Protein AF-A0A226F675-F1 (afdb_monomer)

Foldseek 3Di:
DLVVVLVVLLVLLPDPCSVVVVVVQCVDPVSVVVVVVVVVVVVVVLVVVVVVVLVVVLVLLVVLLVQLVCLQPDPDDLVVSLVSLVVSQVVLVVVLVVVLPVVVVSLVSLVSVLVSLVSSCVVCVVVDDPVSVVVSVVSVVVSLVSVLVSLVSQVSLLVSLVVSLVSSVVVLVVDDDDCSVVSVVSSVPRDRDTRDNPPPPDPDVVVVVVSVVVVVVVVVVVVVVD

Radius of gyration: 24.35 Å; Cα contacts (8 Å, |Δi|>4): 108; chains: 1; bounding box: 48×35×77 Å

Mean predicted aligned error: 11.35 Å

Structure (mmCIF, N/CA/C/O backbone):
data_AF-A0A226F675-F1
#
_entry.id   AF-A0A226F675-F1
#
loop_
_atom_site.group_PDB
_atom_site.id
_atom_site.type_symbol
_atom_site.label_atom_id
_atom_site.label_alt_id
_atom_site.label_comp_id
_atom_site.label_asym_id
_atom_site.label_entity_id
_atom_site.label_seq_id
_atom_site.pdbx_PDB_ins_code
_atom_site.Cartn_x
_atom_site.Cartn_y
_atom_site.Cartn_z
_atom_site.occupancy
_atom_site.B_iso_or_equiv
_atom_site.auth_seq_id
_atom_site.auth_comp_id
_atom_site.auth_asym_id
_atom_site.auth_atom_id
_atom_site.pdbx_PDB_model_num
ATOM 1 N N . MET A 1 1 ? -6.768 7.387 -19.547 1.00 39.41 1 MET A N 1
ATOM 2 C CA . MET A 1 1 ? -5.725 8.209 -20.200 1.00 39.41 1 MET A CA 1
ATOM 3 C C . MET A 1 1 ? -4.309 7.693 -19.965 1.00 39.41 1 MET A C 1
ATOM 5 O O . MET A 1 1 ? -3.701 7.280 -20.938 1.00 39.41 1 MET A O 1
ATOM 9 N N . PHE A 1 2 ? -3.774 7.649 -18.734 1.00 36.84 2 PHE A N 1
ATOM 10 C CA . PHE A 1 2 ? -2.403 7.135 -18.502 1.00 36.84 2 PHE A CA 1
ATOM 11 C C . PHE A 1 2 ? -2.243 5.650 -18.891 1.00 36.84 2 PHE A C 1
ATOM 13 O O . PHE A 1 2 ? -1.280 5.276 -19.557 1.00 36.84 2 PHE A O 1
ATOM 20 N N . PHE A 1 3 ? -3.235 4.820 -18.550 1.00 41.44 3 PHE A N 1
ATOM 21 C CA . PHE A 1 3 ? -3.270 3.400 -18.921 1.00 41.44 3 PHE A CA 1
ATOM 22 C C . PHE A 1 3 ? -3.364 3.168 -20.434 1.00 41.44 3 PHE A C 1
ATOM 24 O O . PHE A 1 3 ? -2.729 2.248 -20.935 1.00 41.44 3 PHE A O 1
ATOM 31 N N . ASP A 1 4 ? -4.096 4.014 -21.163 1.00 43.91 4 ASP A N 1
ATOM 32 C CA . ASP A 1 4 ? -4.275 3.868 -22.615 1.00 43.91 4 ASP A CA 1
ATOM 33 C C . ASP A 1 4 ? -2.966 4.150 -23.358 1.00 43.91 4 ASP A C 1
ATOM 35 O O . ASP A 1 4 ? -2.596 3.421 -24.273 1.00 43.91 4 ASP A O 1
ATOM 39 N N . TRP A 1 5 ? -2.214 5.163 -22.915 1.00 45.38 5 TRP A N 1
ATOM 40 C CA . TRP A 1 5 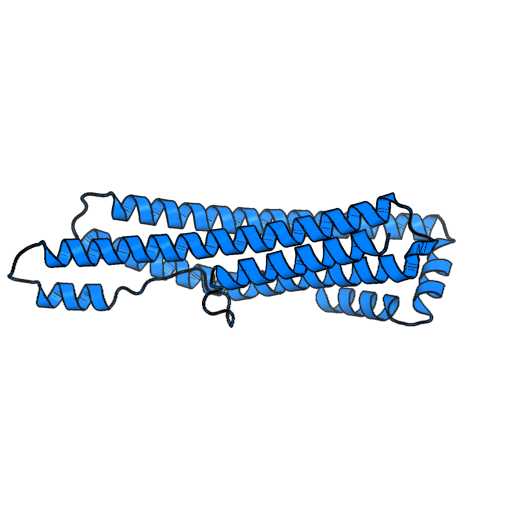? -0.914 5.486 -23.499 1.00 45.38 5 TRP A CA 1
ATOM 41 C C . TRP A 1 5 ? 0.127 4.402 -23.196 1.00 45.38 5 TRP A C 1
ATOM 43 O O . TRP A 1 5 ? 0.825 3.956 -24.100 1.00 45.38 5 TRP A O 1
ATOM 53 N N . MET A 1 6 ? 0.175 3.892 -21.959 1.00 48.59 6 MET A N 1
ATOM 54 C CA . MET A 1 6 ? 1.059 2.773 -21.604 1.00 48.59 6 MET A CA 1
ATOM 55 C C . MET A 1 6 ? 0.699 1.473 -22.330 1.00 48.59 6 MET A C 1
ATOM 57 O O . MET A 1 6 ? 1.599 0.732 -22.714 1.00 48.59 6 MET A O 1
ATOM 61 N N . ALA A 1 7 ? -0.589 1.194 -22.545 1.00 48.44 7 ALA A N 1
ATOM 62 C CA . ALA A 1 7 ? -1.040 0.038 -23.315 1.00 48.44 7 ALA A CA 1
ATOM 63 C C . ALA A 1 7 ? -0.661 0.163 -24.798 1.00 48.44 7 ALA A C 1
ATOM 65 O O . ALA A 1 7 ? -0.196 -0.812 -25.384 1.00 48.44 7 ALA A O 1
ATOM 66 N N . CYS A 1 8 ? -0.777 1.357 -25.385 1.00 51.88 8 CYS A N 1
ATOM 67 C CA . CYS A 1 8 ? -0.309 1.633 -26.743 1.00 51.88 8 CYS A CA 1
ATOM 68 C C . CYS A 1 8 ? 1.216 1.504 -26.866 1.00 51.88 8 CYS A C 1
ATOM 70 O O . CYS A 1 8 ? 1.694 0.883 -27.811 1.00 51.88 8 CYS A O 1
ATOM 72 N N . SER A 1 9 ? 1.982 2.009 -25.896 1.00 56.59 9 SER A N 1
ATOM 73 C CA . SER A 1 9 ? 3.442 1.852 -25.857 1.00 56.59 9 SER A CA 1
ATOM 74 C C . SER A 1 9 ? 3.852 0.389 -25.668 1.00 56.59 9 SER A C 1
ATOM 76 O O . SER A 1 9 ? 4.750 -0.091 -26.355 1.00 56.59 9 SER A O 1
ATOM 78 N N . ALA A 1 10 ? 3.158 -0.361 -24.806 1.00 55.47 10 ALA A N 1
ATOM 79 C CA . ALA A 1 10 ? 3.364 -1.798 -24.643 1.00 55.47 10 ALA A CA 1
ATOM 80 C C . ALA A 1 10 ? 3.047 -2.563 -25.934 1.00 55.47 10 ALA A C 1
ATOM 82 O O . ALA A 1 10 ? 3.845 -3.391 -26.359 1.00 55.47 10 ALA A O 1
ATOM 83 N N . ALA A 1 11 ? 1.924 -2.257 -26.588 1.00 54.06 11 ALA A N 1
ATOM 84 C CA . ALA A 1 11 ? 1.534 -2.869 -27.854 1.00 54.06 11 ALA A CA 1
ATOM 85 C C . ALA A 1 11 ? 2.542 -2.555 -28.970 1.00 54.06 11 ALA A C 1
ATOM 87 O O . ALA A 1 11 ? 2.921 -3.456 -29.716 1.00 54.06 11 ALA A O 1
ATOM 88 N N . ALA A 1 12 ? 3.040 -1.317 -29.037 1.00 57.06 12 ALA A N 1
ATOM 89 C CA . ALA A 1 12 ? 4.083 -0.913 -29.974 1.00 57.06 12 ALA A CA 1
ATOM 90 C C . ALA A 1 12 ? 5.408 -1.649 -29.712 1.00 57.06 12 ALA A C 1
ATOM 92 O O . ALA A 1 12 ? 6.030 -2.129 -30.650 1.00 57.06 12 ALA A O 1
ATOM 93 N N . ILE A 1 13 ? 5.819 -1.820 -28.452 1.00 55.09 13 ILE A N 1
ATOM 94 C CA . ILE A 1 13 ? 7.041 -2.564 -28.089 1.00 55.09 13 ILE A CA 1
ATOM 95 C C . ILE A 1 13 ? 6.880 -4.079 -28.333 1.00 55.09 13 ILE A C 1
ATOM 97 O O . ILE A 1 13 ? 7.834 -4.766 -28.714 1.00 55.0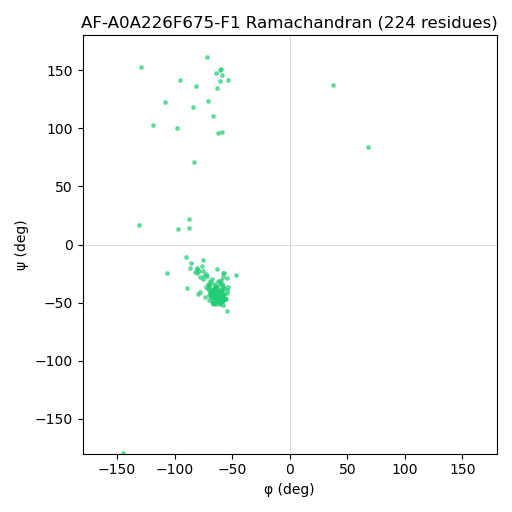9 13 ILE A O 1
ATOM 101 N N . MET A 1 14 ? 5.676 -4.619 -28.128 1.00 52.84 14 MET A N 1
ATOM 102 C CA . MET A 1 14 ? 5.372 -6.042 -28.308 1.00 52.84 14 MET A CA 1
ATOM 103 C C . MET A 1 14 ? 5.193 -6.432 -29.784 1.00 52.84 14 MET A C 1
ATOM 105 O O . MET A 1 14 ? 5.515 -7.571 -30.143 1.00 52.84 14 MET A O 1
ATOM 109 N N . HIS A 1 15 ? 4.769 -5.507 -30.653 1.00 58.44 15 HIS A N 1
ATOM 110 C CA . HIS A 1 15 ? 4.628 -5.753 -32.090 1.00 58.44 15 HIS A CA 1
ATOM 111 C C . HIS A 1 15 ? 5.992 -6.071 -32.739 1.00 58.44 15 HIS A C 1
ATOM 113 O O . HIS A 1 15 ? 6.976 -5.383 -32.457 1.00 58.44 15 HIS A O 1
ATOM 119 N N . PRO A 1 16 ? 6.095 -7.097 -33.606 1.00 57.31 16 PRO A N 1
ATOM 120 C CA . PRO A 1 16 ? 7.365 -7.512 -34.214 1.00 57.31 16 PRO A CA 1
ATOM 121 C C . PRO A 1 16 ? 8.047 -6.405 -35.039 1.00 57.31 16 PRO A C 1
ATOM 123 O O . PRO A 1 16 ? 9.271 -6.331 -35.060 1.00 57.31 16 PRO A O 1
ATOM 126 N N . GLU A 1 17 ? 7.273 -5.504 -35.649 1.00 62.00 17 GLU A N 1
ATOM 127 C CA . GLU A 1 17 ? 7.793 -4.370 -36.437 1.00 62.00 17 GLU A CA 1
ATOM 128 C C . GLU A 1 17 ? 8.028 -3.090 -35.613 1.00 62.00 17 GLU A C 1
ATOM 130 O O . GLU A 1 17 ? 8.656 -2.143 -36.084 1.00 62.00 17 GLU A O 1
ATOM 135 N N . GLY A 1 18 ? 7.559 -3.031 -34.362 1.00 58.88 18 GLY A N 1
ATOM 136 C CA . GLY A 1 18 ? 7.611 -1.797 -33.571 1.00 58.88 18 GLY A CA 1
ATOM 137 C C . GLY A 1 18 ? 9.026 -1.363 -33.187 1.00 58.88 18 GLY A C 1
ATOM 138 O O . GLY A 1 18 ? 9.313 -0.168 -33.121 1.00 58.88 18 GLY A O 1
ATOM 139 N N . ALA A 1 19 ? 9.946 -2.320 -33.034 1.00 56.53 19 ALA A N 1
ATOM 140 C CA . ALA A 1 19 ? 11.364 -2.031 -32.827 1.00 56.53 19 ALA A CA 1
ATOM 141 C C . ALA A 1 19 ? 12.001 -1.338 -34.046 1.00 56.53 19 ALA A C 1
ATOM 143 O O . ALA A 1 19 ? 12.832 -0.451 -33.879 1.00 56.53 19 ALA A O 1
ATOM 144 N N . GLN A 1 20 ? 11.578 -1.692 -35.266 1.00 60.03 20 GLN A N 1
ATOM 145 C CA . GLN A 1 20 ? 12.063 -1.061 -36.497 1.00 60.03 20 GLN A CA 1
ATOM 146 C C . GLN A 1 20 ? 11.504 0.360 -36.650 1.00 60.03 20 GLN A C 1
ATOM 148 O O . GLN A 1 20 ? 12.226 1.261 -37.070 1.00 60.03 20 GLN A O 1
ATOM 153 N N . PHE A 1 21 ? 10.254 0.584 -36.236 1.00 62.09 21 PHE A N 1
ATOM 154 C CA . PHE A 1 21 ? 9.625 1.907 -36.250 1.00 62.09 21 PHE A CA 1
ATOM 155 C C . PHE A 1 21 ? 10.281 2.875 -35.250 1.00 62.09 21 PHE A C 1
ATOM 157 O O . PHE A 1 21 ? 10.578 4.020 -35.586 1.00 62.09 21 PHE A O 1
ATOM 164 N N . LEU A 1 22 ? 10.576 2.396 -34.036 1.00 58.91 22 LEU A N 1
ATOM 165 C CA . LEU A 1 22 ? 11.337 3.144 -33.029 1.00 58.91 22 LEU A CA 1
ATOM 166 C C . LEU A 1 22 ? 12.778 3.413 -33.482 1.00 58.91 22 LEU A C 1
ATOM 168 O O . LEU A 1 22 ? 13.276 4.521 -33.291 1.00 58.91 22 LEU A O 1
ATOM 172 N N . ALA A 1 23 ? 13.431 2.440 -34.124 1.00 58.84 23 ALA A N 1
ATOM 173 C CA . ALA A 1 23 ? 14.775 2.611 -34.669 1.00 58.84 23 ALA A CA 1
ATOM 174 C C . ALA A 1 23 ? 14.821 3.659 -35.797 1.00 58.84 23 ALA A C 1
ATOM 176 O O . ALA A 1 23 ? 15.734 4.481 -35.820 1.00 58.84 23 ALA A O 1
ATOM 177 N N . ALA A 1 24 ? 13.816 3.688 -36.680 1.00 63.62 24 ALA A N 1
ATOM 178 C CA . ALA A 1 24 ? 13.693 4.687 -37.745 1.00 63.62 24 ALA A CA 1
ATOM 179 C C . ALA A 1 24 ? 13.378 6.101 -37.216 1.00 63.62 24 ALA A C 1
ATOM 181 O O . ALA A 1 24 ? 13.820 7.094 -37.787 1.00 63.62 24 ALA A O 1
ATOM 182 N N . TYR A 1 25 ? 12.654 6.221 -36.100 1.00 61.22 25 TYR A N 1
ATOM 183 C CA . TYR A 1 25 ? 12.446 7.511 -35.428 1.00 61.22 25 TYR A CA 1
ATOM 184 C C . TYR A 1 25 ? 13.682 7.984 -34.647 1.00 61.22 25 TYR A C 1
ATOM 186 O O . TYR A 1 25 ? 13.909 9.185 -34.507 1.00 61.22 25 TYR A O 1
ATOM 194 N N . ALA A 1 26 ? 14.498 7.051 -34.149 1.00 58.59 26 ALA A N 1
ATOM 195 C CA . ALA A 1 26 ? 15.712 7.349 -33.393 1.00 58.59 26 ALA A CA 1
ATOM 196 C C . ALA A 1 26 ? 16.884 7.842 -34.265 1.00 58.59 26 ALA A C 1
ATOM 198 O O . ALA A 1 26 ? 17.861 8.360 -33.718 1.00 58.59 26 ALA A O 1
ATOM 199 N N . THR A 1 27 ? 16.812 7.697 -35.594 1.00 69.06 27 THR A N 1
ATOM 200 C CA . THR A 1 27 ? 17.855 8.190 -36.510 1.00 69.06 27 THR A CA 1
ATOM 201 C C . THR A 1 27 ? 17.838 9.706 -36.705 1.00 69.06 27 THR A C 1
ATOM 203 O O . THR A 1 27 ? 18.881 10.268 -37.032 1.00 69.06 27 THR A O 1
ATOM 206 N N . ASP A 1 28 ? 16.707 10.383 -36.471 1.00 76.81 28 ASP A N 1
ATOM 207 C CA . ASP A 1 28 ? 16.654 11.849 -36.492 1.00 76.81 28 ASP A CA 1
ATOM 208 C C . ASP A 1 28 ? 17.095 12.410 -35.121 1.00 76.81 28 ASP A C 1
ATOM 210 O O . ASP A 1 28 ? 16.453 12.123 -34.103 1.00 76.81 28 ASP A O 1
ATOM 214 N N . PRO A 1 29 ? 18.180 13.207 -35.049 1.00 75.56 29 PRO A N 1
ATOM 215 C CA . PRO A 1 29 ? 18.699 13.730 -33.788 1.00 75.56 29 PRO A CA 1
ATOM 216 C C . PRO A 1 29 ? 17.711 14.649 -33.052 1.00 75.56 29 PRO A C 1
ATOM 218 O O . PRO A 1 29 ? 17.712 14.655 -31.818 1.00 75.56 29 PRO A O 1
ATOM 221 N N . LEU A 1 30 ? 16.852 15.392 -33.763 1.00 75.31 30 LEU A N 1
ATOM 222 C CA . LEU A 1 30 ? 15.845 16.260 -33.140 1.00 75.31 30 LEU A CA 1
ATOM 223 C C . LEU A 1 30 ? 14.707 15.434 -32.539 1.00 75.31 30 LEU A C 1
ATOM 225 O O . LEU A 1 30 ? 14.329 15.653 -31.385 1.00 75.31 30 LEU A O 1
ATOM 229 N N . CYS A 1 31 ? 14.201 14.443 -33.280 1.00 67.94 31 CYS A N 1
ATOM 230 C CA . CYS A 1 31 ? 13.174 13.535 -32.770 1.00 67.94 31 CYS A CA 1
ATOM 231 C C . CYS A 1 31 ? 13.694 12.697 -31.601 1.00 67.94 31 CYS A C 1
ATOM 233 O O . CYS A 1 31 ? 13.001 12.554 -30.595 1.00 67.94 31 CYS A O 1
ATOM 235 N N . ARG A 1 32 ? 14.935 12.205 -31.684 1.00 66.12 32 ARG A N 1
ATOM 236 C CA . ARG A 1 32 ? 15.589 11.476 -30.594 1.00 66.12 32 ARG A CA 1
ATOM 237 C C . ARG A 1 32 ? 15.733 12.342 -29.344 1.00 66.12 32 ARG A C 1
ATOM 239 O O . ARG A 1 32 ? 15.401 11.882 -28.255 1.00 66.12 32 ARG A O 1
ATOM 246 N N . GLY A 1 33 ? 16.188 13.588 -29.487 1.00 65.75 33 GLY A N 1
ATOM 247 C CA . GLY A 1 33 ? 16.305 14.526 -28.367 1.00 65.75 33 GLY A CA 1
ATOM 248 C C . GLY A 1 33 ? 14.958 14.811 -27.699 1.00 65.75 33 GLY A C 1
ATOM 249 O O . GLY A 1 33 ? 14.854 14.762 -26.474 1.00 65.75 33 GLY A O 1
ATOM 250 N N . PHE A 1 34 ? 13.912 15.036 -28.497 1.00 69.56 34 PHE A N 1
ATOM 251 C CA . PHE A 1 34 ? 12.555 15.254 -27.994 1.00 69.56 34 PHE A CA 1
ATOM 252 C C . PHE A 1 34 ? 11.992 14.027 -27.262 1.00 69.56 34 PHE A C 1
ATOM 254 O O . PHE A 1 34 ? 11.426 14.169 -26.179 1.00 69.56 34 PHE A O 1
ATOM 261 N N . LEU A 1 35 ? 12.188 12.823 -27.809 1.00 63.94 35 LEU A N 1
ATOM 262 C CA . LEU A 1 35 ? 11.750 11.572 -27.183 1.00 63.94 35 LEU A CA 1
ATOM 263 C C . LEU A 1 35 ? 12.450 11.327 -25.842 1.00 63.94 35 LEU A C 1
ATOM 265 O O . LEU A 1 35 ? 11.777 11.013 -24.866 1.00 63.94 35 LEU A O 1
ATOM 269 N N . ILE A 1 36 ? 13.769 11.537 -25.771 1.00 69.25 36 ILE A N 1
ATOM 270 C CA . ILE A 1 36 ? 14.529 11.414 -24.517 1.00 69.25 36 ILE A CA 1
ATOM 271 C C . ILE A 1 36 ? 14.026 12.428 -23.487 1.00 69.25 36 ILE A C 1
ATOM 273 O O . ILE A 1 36 ? 13.816 12.077 -22.331 1.00 69.25 36 ILE A O 1
ATOM 277 N N . PHE A 1 37 ? 13.802 13.682 -23.888 1.00 70.12 37 PHE A N 1
ATOM 278 C CA . PHE A 1 37 ? 13.290 14.704 -22.976 1.00 70.12 37 PHE A CA 1
ATOM 279 C C . PHE A 1 37 ? 11.904 14.344 -22.421 1.00 70.12 37 PHE A C 1
ATOM 281 O O . PHE A 1 37 ? 11.659 14.495 -21.222 1.00 70.12 37 PHE A O 1
ATOM 288 N N . LEU A 1 38 ? 11.006 13.855 -23.279 1.00 67.69 38 LEU A N 1
ATOM 289 C CA . LEU A 1 38 ? 9.651 13.467 -22.895 1.00 67.69 38 LEU A CA 1
ATOM 290 C C . LEU A 1 38 ? 9.666 12.255 -21.955 1.00 67.69 38 LEU A C 1
ATOM 292 O O . LEU A 1 38 ? 8.967 12.271 -20.943 1.00 67.69 38 LEU A O 1
ATOM 296 N N . ASP A 1 39 ? 10.511 11.262 -22.237 1.00 67.62 39 ASP A N 1
ATOM 297 C CA . ASP A 1 39 ? 10.696 10.081 -21.393 1.00 67.62 39 ASP A CA 1
ATOM 298 C C . ASP A 1 39 ? 11.265 10.456 -20.016 1.00 67.62 39 ASP A C 1
ATOM 300 O O . ASP A 1 39 ? 10.650 10.173 -18.988 1.00 67.62 39 ASP A O 1
ATOM 304 N N . VAL A 1 40 ? 12.362 11.221 -19.974 1.00 71.56 40 VAL A N 1
ATOM 305 C CA . VAL A 1 40 ? 12.975 11.688 -18.717 1.00 71.56 40 VAL A CA 1
ATOM 306 C C . VAL A 1 40 ? 11.992 12.517 -17.892 1.00 71.56 40 VAL A C 1
ATOM 308 O O . VAL A 1 40 ? 11.891 12.324 -16.679 1.00 71.56 40 VAL A O 1
ATOM 311 N N . THR A 1 41 ? 11.239 13.419 -18.525 1.00 70.31 41 THR A N 1
ATOM 312 C CA . THR A 1 41 ? 10.243 14.252 -17.834 1.00 70.31 41 THR A CA 1
ATOM 313 C C . THR A 1 41 ? 9.087 13.404 -17.307 1.00 70.31 41 THR A C 1
ATOM 315 O O . THR A 1 41 ? 8.682 13.568 -16.156 1.00 70.31 41 THR A O 1
ATOM 318 N N . GLY A 1 42 ? 8.581 12.467 -18.113 1.00 70.62 42 GLY A N 1
ATOM 319 C CA . GLY A 1 42 ? 7.502 11.558 -17.732 1.00 70.62 42 GLY A CA 1
ATOM 320 C C . GLY A 1 42 ? 7.889 10.647 -16.568 1.00 70.62 42 GLY A C 1
ATOM 321 O O . GLY A 1 42 ? 7.163 10.575 -15.575 1.00 70.62 42 GLY A O 1
ATOM 322 N N . VAL A 1 43 ? 9.064 10.017 -16.643 1.00 71.62 43 VAL A N 1
ATOM 323 C CA . VAL A 1 43 ? 9.610 9.169 -15.575 1.00 71.62 43 VAL A CA 1
ATOM 324 C C . VAL A 1 43 ? 9.852 9.987 -14.308 1.00 71.62 43 VAL A C 1
ATOM 326 O O . VAL A 1 43 ? 9.468 9.557 -13.222 1.00 71.62 43 VAL A O 1
ATOM 329 N N . SER A 1 44 ? 10.414 11.193 -14.424 1.00 73.69 44 SER A N 1
ATOM 330 C CA . SER A 1 44 ? 10.658 12.064 -13.268 1.00 73.69 44 SER A CA 1
ATOM 331 C C . SER A 1 44 ? 9.358 12.477 -12.576 1.00 73.69 44 SER A C 1
ATOM 333 O O . SER A 1 44 ? 9.259 12.380 -11.354 1.00 73.69 44 SER A O 1
ATOM 335 N N . LEU A 1 45 ? 8.335 12.889 -13.335 1.00 76.31 45 LEU A N 1
ATOM 336 C CA . LEU A 1 45 ? 7.015 13.227 -12.789 1.00 76.31 45 LEU A CA 1
ATOM 337 C C . LEU A 1 45 ? 6.358 12.026 -12.103 1.00 76.31 45 LEU A C 1
ATOM 339 O O . LEU A 1 45 ? 5.786 12.175 -11.024 1.00 76.31 45 LEU A O 1
ATOM 343 N N . LEU A 1 46 ? 6.482 10.836 -12.693 1.00 73.19 46 LEU A N 1
ATOM 344 C CA . LEU A 1 46 ? 5.983 9.596 -12.110 1.00 73.19 46 LEU A CA 1
ATOM 345 C C . LEU A 1 46 ? 6.696 9.278 -10.787 1.00 73.19 46 LEU A C 1
ATOM 347 O O . LEU A 1 46 ? 6.026 9.021 -9.789 1.00 73.19 46 LEU A O 1
ATOM 351 N N . ILE A 1 47 ? 8.028 9.383 -10.733 1.00 74.31 47 ILE A N 1
ATOM 352 C CA . ILE A 1 47 ? 8.819 9.190 -9.505 1.00 74.31 47 ILE A CA 1
ATOM 353 C C . ILE A 1 47 ? 8.426 10.205 -8.423 1.00 74.31 47 ILE A C 1
ATOM 355 O O . ILE A 1 47 ? 8.237 9.825 -7.267 1.00 74.31 47 ILE A O 1
ATOM 359 N N . ILE A 1 48 ? 8.260 11.482 -8.780 1.00 79.44 48 ILE A N 1
ATOM 360 C CA . ILE A 1 48 ? 7.842 12.530 -7.838 1.00 79.44 48 ILE A CA 1
ATOM 361 C C . ILE A 1 48 ? 6.436 12.242 -7.295 1.00 79.44 48 ILE A C 1
ATOM 363 O O . ILE A 1 48 ? 6.222 12.325 -6.085 1.00 79.44 48 ILE A O 1
ATOM 367 N N . SER A 1 49 ? 5.492 11.865 -8.163 1.00 79.00 49 SER A N 1
ATOM 368 C CA . SER A 1 49 ? 4.124 11.514 -7.761 1.00 79.00 49 SER A CA 1
ATOM 369 C C . SER A 1 49 ? 4.115 10.323 -6.802 1.00 79.00 49 SER A C 1
ATOM 371 O O . SER A 1 49 ? 3.488 10.383 -5.746 1.00 79.00 49 SER A O 1
ATOM 373 N N . LEU A 1 50 ? 4.874 9.271 -7.125 1.00 75.31 50 LEU A N 1
ATOM 374 C CA . LEU A 1 50 ? 5.038 8.087 -6.279 1.00 75.31 50 LEU A CA 1
ATOM 375 C C . LEU A 1 50 ? 5.594 8.441 -4.903 1.00 75.31 50 LEU A C 1
ATOM 377 O O . LEU A 1 50 ? 5.084 7.977 -3.883 1.00 75.31 50 LEU A O 1
ATOM 381 N N . PHE A 1 51 ? 6.637 9.270 -4.872 1.00 80.06 51 PHE A N 1
ATOM 382 C CA . PHE A 1 51 ? 7.263 9.697 -3.631 1.00 80.06 51 PHE A CA 1
ATOM 383 C C . PHE A 1 51 ? 6.292 10.496 -2.757 1.00 80.06 51 PHE A C 1
ATOM 385 O O . PHE A 1 51 ? 6.206 10.254 -1.553 1.00 80.06 51 PHE A O 1
ATOM 392 N N . LEU A 1 52 ? 5.532 11.417 -3.353 1.00 82.69 52 LEU A N 1
ATOM 393 C CA . LEU A 1 52 ? 4.581 12.253 -2.626 1.00 82.69 52 LEU A CA 1
ATOM 394 C C . LEU A 1 52 ? 3.412 11.433 -2.065 1.00 82.69 52 LEU A C 1
ATOM 396 O O . LEU A 1 52 ? 3.072 11.579 -0.890 1.00 82.69 52 LEU A O 1
ATOM 400 N N . GLU A 1 53 ? 2.842 10.520 -2.854 1.00 80.88 53 GLU A N 1
ATOM 401 C CA . GLU A 1 53 ? 1.798 9.605 -2.377 1.00 80.88 53 GLU A CA 1
ATOM 402 C C . GLU A 1 53 ? 2.301 8.706 -1.244 1.00 80.88 53 GLU A C 1
ATOM 404 O O . GLU A 1 53 ? 1.637 8.545 -0.217 1.00 80.88 53 GLU A O 1
ATOM 409 N N . PHE A 1 54 ? 3.511 8.166 -1.383 1.00 78.69 54 PHE A N 1
ATOM 410 C CA . PHE A 1 54 ? 4.127 7.356 -0.341 1.00 78.69 54 PHE A CA 1
ATOM 411 C C . PHE A 1 54 ? 4.398 8.131 0.939 1.00 78.69 54 PHE A C 1
ATOM 413 O O . PHE A 1 54 ? 4.161 7.611 2.031 1.00 78.69 54 PHE A O 1
ATOM 420 N N . ALA A 1 55 ? 4.884 9.367 0.824 1.00 82.94 55 ALA A N 1
ATOM 421 C CA . ALA A 1 55 ? 5.124 10.234 1.964 1.00 82.94 55 ALA A CA 1
ATOM 422 C C . ALA A 1 55 ? 3.815 10.517 2.716 1.00 82.94 55 ALA A C 1
ATOM 424 O O . ALA A 1 55 ? 3.783 10.410 3.943 1.00 82.94 55 ALA A O 1
ATOM 425 N N . LEU A 1 56 ? 2.721 10.790 1.996 1.00 85.62 56 LEU A N 1
ATOM 426 C CA . LEU A 1 56 ? 1.396 11.010 2.584 1.00 85.62 56 LEU A CA 1
ATOM 427 C C . LEU A 1 56 ? 0.871 9.768 3.317 1.00 85.62 56 LEU A C 1
ATOM 429 O O . LEU A 1 56 ? 0.382 9.873 4.446 1.00 85.62 56 LEU A O 1
ATOM 433 N N . ILE A 1 57 ? 1.014 8.587 2.716 1.00 82.25 57 ILE A N 1
ATOM 434 C CA . ILE A 1 57 ? 0.591 7.317 3.324 1.00 82.25 57 ILE A CA 1
ATOM 435 C C . ILE A 1 57 ? 1.443 6.986 4.542 1.00 82.25 57 ILE A C 1
ATOM 437 O O . ILE A 1 57 ? 0.915 6.637 5.597 1.00 82.25 57 ILE A O 1
ATOM 441 N N . SER A 1 58 ? 2.759 7.140 4.428 1.00 81.19 58 SER A N 1
ATOM 442 C CA . SER A 1 58 ? 3.692 6.903 5.528 1.00 81.19 58 SER A CA 1
ATOM 443 C C . SER A 1 58 ? 3.396 7.832 6.700 1.00 81.19 58 SER A C 1
ATOM 445 O O . SER A 1 58 ? 3.298 7.372 7.838 1.00 81.19 58 SER A O 1
ATOM 447 N N . PHE A 1 59 ? 3.170 9.120 6.430 1.00 87.94 59 PHE A N 1
ATOM 448 C CA . PHE A 1 59 ? 2.784 10.098 7.442 1.00 87.94 59 PHE A CA 1
ATOM 449 C C . PHE A 1 59 ? 1.479 9.702 8.142 1.00 87.94 59 PHE A C 1
ATOM 451 O O . PHE A 1 59 ? 1.419 9.679 9.373 1.00 87.94 59 PHE A O 1
ATOM 458 N N . TYR A 1 60 ? 0.457 9.316 7.374 1.00 88.75 60 TYR A N 1
ATOM 459 C CA . TYR A 1 60 ? -0.814 8.848 7.920 1.00 88.75 60 TYR A CA 1
ATOM 460 C C . TYR A 1 60 ? -0.648 7.615 8.821 1.00 88.75 60 TYR A C 1
ATOM 462 O O . TYR A 1 60 ? -1.168 7.575 9.938 1.00 88.75 60 TYR A O 1
ATOM 470 N N . ILE A 1 61 ? 0.110 6.617 8.367 1.00 84.12 61 ILE A N 1
ATOM 471 C CA . ILE A 1 61 ? 0.352 5.385 9.122 1.00 84.12 61 ILE A CA 1
ATOM 472 C C . ILE A 1 61 ? 1.098 5.679 10.421 1.00 84.12 61 ILE A C 1
ATOM 474 O O . ILE A 1 61 ? 0.704 5.181 11.479 1.00 84.12 61 ILE A O 1
ATOM 478 N N . ILE A 1 62 ? 2.146 6.504 10.366 1.00 86.50 62 ILE A N 1
ATOM 479 C CA . ILE A 1 62 ? 2.904 6.917 11.550 1.00 86.50 62 ILE A CA 1
ATOM 480 C C . ILE A 1 62 ? 1.973 7.621 12.540 1.00 86.50 62 ILE A C 1
ATOM 482 O O . ILE A 1 62 ? 1.974 7.275 13.723 1.00 86.50 62 ILE A O 1
ATOM 486 N N . PHE A 1 63 ? 1.128 8.537 12.064 1.00 91.00 63 PHE A N 1
ATOM 487 C CA . PHE A 1 63 ? 0.139 9.228 12.887 1.00 91.00 63 PHE A CA 1
ATOM 488 C C . PHE A 1 63 ? -0.838 8.256 13.570 1.00 91.00 63 PHE A C 1
ATOM 490 O O . PHE A 1 63 ? -1.069 8.349 14.781 1.00 91.00 63 PHE A O 1
ATOM 497 N N . VAL A 1 64 ? -1.382 7.284 12.831 1.00 88.81 64 VAL A N 1
ATOM 498 C CA . VAL A 1 64 ? -2.289 6.254 13.366 1.00 88.81 64 VAL A CA 1
ATOM 499 C C . VAL A 1 64 ? -1.590 5.392 14.418 1.00 88.81 64 VAL A C 1
ATOM 501 O O . VAL A 1 64 ? -2.140 5.174 15.499 1.00 88.81 64 VAL A O 1
ATOM 504 N N . ILE A 1 65 ? -0.365 4.937 14.142 1.00 84.25 65 ILE A N 1
ATOM 505 C CA . ILE A 1 65 ? 0.433 4.130 15.074 1.00 84.25 65 ILE A CA 1
ATOM 506 C C . ILE A 1 65 ? 0.716 4.915 16.356 1.00 84.25 65 ILE A C 1
ATOM 508 O O . ILE A 1 65 ? 0.488 4.395 17.450 1.00 84.25 65 ILE A O 1
ATOM 512 N N . GLN A 1 66 ? 1.183 6.159 16.244 1.00 89.81 66 GLN A N 1
ATOM 513 C CA . GLN A 1 66 ? 1.474 7.003 17.402 1.00 89.81 66 GLN A CA 1
ATOM 514 C C . GLN A 1 66 ? 0.214 7.259 18.232 1.00 89.81 66 GLN A C 1
ATOM 516 O O . GLN A 1 66 ? 0.248 7.113 19.454 1.00 89.81 66 GLN A O 1
ATOM 521 N N . SER A 1 67 ? -0.916 7.538 17.580 1.00 89.50 67 SER A N 1
ATOM 522 C CA . SER A 1 67 ? -2.201 7.742 18.253 1.00 89.50 67 SER A CA 1
ATOM 523 C C . SER A 1 67 ? -2.657 6.489 19.007 1.00 89.50 67 SER A C 1
ATOM 525 O O . SER A 1 67 ? -3.027 6.566 20.178 1.00 89.50 67 SER A O 1
ATOM 527 N N . LEU A 1 68 ? -2.567 5.305 18.387 1.00 87.69 68 LEU A N 1
ATOM 528 C CA . LEU A 1 68 ? -2.874 4.027 19.043 1.00 87.69 68 LEU A CA 1
ATOM 529 C C . LEU A 1 68 ? -1.956 3.764 20.241 1.00 87.69 68 LEU A C 1
ATOM 531 O O . LEU A 1 68 ? -2.419 3.330 21.300 1.00 87.69 68 LEU A O 1
ATOM 535 N N . GLN A 1 69 ? -0.660 4.050 20.105 1.00 87.44 69 GLN A N 1
ATOM 536 C CA . GLN A 1 69 ? 0.302 3.907 21.195 1.00 87.44 69 GLN A CA 1
ATOM 537 C C . GLN A 1 69 ? 0.009 4.867 22.353 1.00 87.44 69 GLN A C 1
ATOM 539 O O . GLN A 1 69 ? 0.103 4.449 23.511 1.00 87.44 69 GLN A O 1
ATOM 544 N N . GLN A 1 70 ? -0.373 6.113 22.060 1.00 90.38 70 GLN A N 1
ATOM 545 C CA . GLN A 1 70 ? -0.774 7.100 23.062 1.00 90.38 70 GLN A CA 1
ATOM 546 C C . GLN A 1 70 ? -2.055 6.674 23.784 1.00 90.38 70 GLN A C 1
ATOM 548 O O . GLN A 1 70 ? -2.050 6.613 25.012 1.00 90.38 70 GLN A O 1
ATOM 553 N N . ILE A 1 71 ? -3.108 6.273 23.058 1.00 88.81 71 ILE A N 1
ATOM 554 C CA . ILE A 1 71 ? -4.355 5.757 23.655 1.00 88.81 71 ILE A CA 1
ATOM 555 C C . ILE A 1 71 ? -4.041 4.581 24.581 1.00 88.81 71 ILE A C 1
ATOM 557 O O . ILE A 1 71 ? -4.484 4.555 25.732 1.00 88.81 71 ILE A O 1
ATOM 561 N N . ARG A 1 72 ? -3.210 3.643 24.109 1.00 86.75 72 ARG A N 1
ATOM 562 C CA . ARG A 1 72 ? -2.794 2.466 24.874 1.00 86.75 72 ARG A CA 1
ATOM 563 C C . ARG A 1 72 ? -2.053 2.842 26.159 1.00 86.75 72 ARG A C 1
ATOM 565 O O . ARG A 1 72 ? -2.315 2.231 27.187 1.00 86.75 72 ARG A O 1
ATOM 572 N N . ARG A 1 73 ? -1.104 3.784 26.111 1.00 88.31 73 ARG A N 1
ATOM 573 C CA . ARG A 1 73 ? -0.283 4.180 27.274 1.00 88.31 73 ARG A CA 1
ATOM 574 C C . ARG A 1 73 ? -1.003 5.124 28.235 1.00 88.31 73 ARG A C 1
ATOM 576 O O . ARG A 1 73 ? -0.622 5.188 29.397 1.00 88.31 73 ARG A O 1
ATOM 583 N N . SER A 1 74 ? -2.016 5.842 27.764 1.00 88.19 74 SER A N 1
ATOM 584 C CA . SER A 1 74 ? -2.736 6.823 28.567 1.00 88.19 74 SER A CA 1
ATOM 585 C C . SER A 1 74 ? -3.481 6.190 29.752 1.00 88.19 74 SER A C 1
ATOM 587 O O . SER A 1 74 ? -4.011 5.080 29.658 1.00 88.19 74 SER A O 1
ATOM 589 N N . GLN A 1 75 ? -3.579 6.930 30.857 1.00 87.62 75 GLN A N 1
ATOM 590 C CA . GLN A 1 75 ? -4.439 6.599 32.003 1.00 87.62 75 GLN A CA 1
ATOM 591 C C . GLN A 1 75 ? -5.867 7.157 31.840 1.00 87.62 75 GLN A C 1
ATOM 593 O O . GLN A 1 75 ? -6.583 7.356 32.815 1.00 87.62 75 GLN A O 1
ATOM 598 N N . LEU A 1 76 ? -6.288 7.444 30.602 1.00 84.38 76 LEU A N 1
ATOM 599 C CA . LEU A 1 76 ? -7.621 7.977 30.328 1.00 84.38 76 LEU A CA 1
ATOM 600 C C . LEU A 1 76 ? -8.716 7.004 30.780 1.00 84.38 76 LEU A C 1
ATOM 602 O O . LEU A 1 76 ? -8.554 5.784 30.711 1.00 84.38 76 LEU A O 1
ATOM 606 N N . LEU A 1 77 ? -9.869 7.560 31.159 1.00 85.00 77 LEU A N 1
ATOM 607 C CA . LEU A 1 77 ? -11.074 6.786 31.448 1.00 85.00 77 LEU A CA 1
ATOM 608 C C . LEU A 1 77 ? -11.427 5.870 30.266 1.00 85.00 77 LEU A C 1
ATOM 610 O O . LEU A 1 77 ? -11.353 6.278 29.103 1.00 85.00 77 LEU A O 1
ATOM 614 N N . LEU A 1 78 ? -11.888 4.652 30.570 1.00 82.31 78 LEU A N 1
ATOM 615 C CA . LEU A 1 78 ? -12.209 3.619 29.577 1.00 82.31 78 LEU A CA 1
ATOM 616 C C . LEU A 1 78 ? -13.182 4.121 28.488 1.00 82.31 78 LEU A C 1
ATOM 618 O O . LEU A 1 78 ? -13.028 3.797 27.309 1.00 82.31 78 LEU A O 1
ATOM 622 N N . ASN A 1 79 ? -14.142 4.978 28.860 1.00 80.94 79 ASN A N 1
ATOM 623 C CA . ASN A 1 79 ? -15.089 5.594 27.924 1.00 80.94 79 ASN A CA 1
ATOM 624 C C . ASN A 1 79 ? -14.391 6.484 26.884 1.00 80.94 79 ASN A C 1
ATOM 626 O O . ASN A 1 79 ? -14.673 6.378 25.692 1.00 80.94 79 ASN A O 1
ATOM 630 N N . LEU A 1 80 ? -13.443 7.317 27.325 1.00 84.88 80 LEU A N 1
ATOM 631 C CA . LEU A 1 80 ? -12.679 8.198 26.444 1.00 84.88 80 LEU A CA 1
ATOM 632 C C . LEU A 1 80 ? -11.765 7.383 25.527 1.00 84.88 80 LEU A C 1
ATOM 634 O O . LEU A 1 80 ? -11.744 7.635 24.325 1.00 84.88 80 LEU A O 1
ATOM 638 N N . LYS A 1 81 ? -11.089 6.351 26.054 1.00 86.19 81 LYS A N 1
ATOM 639 C CA . LYS A 1 81 ? -10.278 5.432 25.235 1.00 86.19 81 LYS A CA 1
ATOM 640 C C . LYS A 1 81 ? -11.105 4.789 24.121 1.00 86.19 81 LYS A C 1
ATOM 642 O O . LYS A 1 81 ? -10.687 4.808 22.966 1.00 86.19 81 LYS A O 1
ATOM 647 N N . CYS A 1 82 ? -12.297 4.284 24.449 1.00 82.69 82 CYS A N 1
ATOM 648 C CA . CYS A 1 82 ? -13.209 3.715 23.456 1.00 82.69 82 CYS A CA 1
ATOM 649 C C . CYS A 1 82 ? -13.644 4.759 22.417 1.00 82.69 82 CYS A C 1
ATOM 651 O O . CYS A 1 82 ? -13.644 4.460 21.229 1.00 82.69 82 CYS A O 1
ATOM 653 N N . GLN A 1 83 ? -13.987 5.984 22.830 1.00 86.44 83 GLN A N 1
ATOM 654 C CA . GLN A 1 83 ? -14.379 7.046 21.896 1.00 86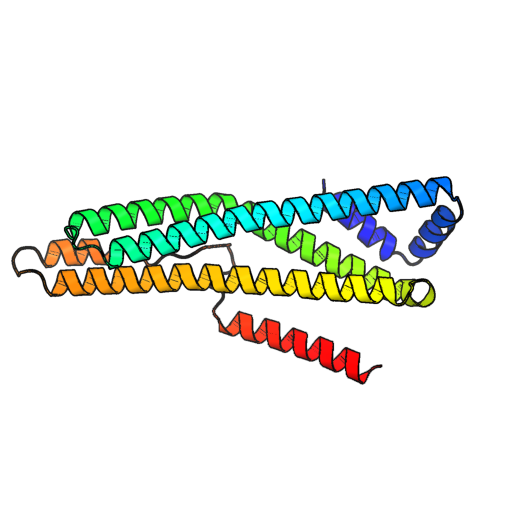.44 83 GLN A CA 1
ATOM 655 C C . GLN A 1 83 ? -13.246 7.433 20.938 1.00 86.44 83 GLN A C 1
ATOM 657 O O . GLN A 1 83 ? -13.482 7.536 19.734 1.00 86.44 83 GLN A O 1
ATOM 662 N N . PHE A 1 84 ? -12.022 7.617 21.444 1.00 88.69 84 PHE A N 1
ATOM 663 C CA . PHE A 1 84 ? -10.861 7.917 20.606 1.00 88.69 84 PHE A CA 1
ATOM 664 C C . PHE A 1 84 ? -10.555 6.777 19.639 1.00 88.69 84 PHE A C 1
ATOM 666 O O . PHE A 1 84 ? -10.335 7.035 18.458 1.00 88.69 84 PHE A O 1
ATOM 673 N N . PHE A 1 85 ? -10.617 5.527 20.104 1.00 87.94 85 PHE A N 1
ATOM 674 C CA . PHE A 1 85 ? -10.431 4.363 19.243 1.00 87.94 85 PHE A CA 1
ATOM 675 C C . PHE A 1 85 ? -11.474 4.316 18.118 1.00 87.94 85 PHE A C 1
ATOM 677 O O . PHE A 1 85 ? -11.108 4.150 16.957 1.00 87.94 85 PHE A O 1
ATOM 684 N N . THR A 1 86 ? -12.756 4.535 18.426 1.00 84.38 86 THR A N 1
ATOM 685 C CA . THR A 1 86 ? -13.825 4.569 17.414 1.00 84.38 86 THR A CA 1
ATOM 686 C C . THR A 1 86 ? -13.617 5.695 16.402 1.00 84.38 86 THR A C 1
ATOM 688 O O . THR A 1 86 ? -13.791 5.481 15.205 1.00 84.38 86 THR A O 1
ATOM 691 N N . ARG A 1 87 ? -13.203 6.890 16.846 1.00 88.38 87 ARG A N 1
ATOM 692 C CA . ARG A 1 87 ? -12.866 7.997 15.932 1.00 88.38 87 ARG A CA 1
ATOM 693 C C . ARG A 1 87 ? -11.711 7.624 15.006 1.00 88.38 87 ARG A C 1
ATOM 695 O O . ARG A 1 87 ? -11.781 7.896 13.811 1.00 88.38 87 ARG A O 1
ATOM 702 N N . LEU A 1 88 ? -10.688 6.956 15.538 1.00 89.31 88 LEU A N 1
ATOM 703 C CA . LEU A 1 88 ? -9.556 6.478 14.748 1.00 89.31 88 LEU A CA 1
ATOM 704 C C . LEU A 1 88 ? -9.980 5.412 13.728 1.00 89.31 88 LEU A C 1
ATOM 706 O O . LEU A 1 88 ? -9.528 5.433 12.588 1.00 89.31 88 LEU A O 1
ATOM 710 N N . GLN A 1 89 ? -10.889 4.517 14.117 1.00 85.81 89 GLN A N 1
ATOM 711 C CA . GLN A 1 89 ? -11.456 3.502 13.233 1.00 85.81 89 GLN A CA 1
ATOM 712 C C . GLN A 1 89 ? -12.249 4.134 12.077 1.00 85.81 89 GLN A C 1
ATOM 714 O O . GLN A 1 89 ? -12.116 3.698 10.932 1.00 85.81 89 GLN A O 1
ATOM 719 N N . ILE A 1 90 ? -13.045 5.173 12.350 1.00 86.69 90 ILE A N 1
ATOM 720 C CA . ILE A 1 90 ? -13.770 5.926 11.314 1.00 86.69 90 ILE A CA 1
ATOM 721 C C . ILE A 1 90 ? -12.776 6.602 10.366 1.00 86.69 90 ILE A C 1
ATOM 723 O O . ILE A 1 90 ? -12.896 6.450 9.153 1.00 86.69 90 ILE A O 1
ATOM 727 N N . LEU A 1 91 ? -11.754 7.274 10.906 1.00 88.50 91 LEU A N 1
ATOM 728 C CA . LEU A 1 91 ? -10.710 7.915 10.104 1.00 88.50 91 LEU A CA 1
ATOM 729 C C . LEU A 1 91 ? -9.984 6.905 9.201 1.00 88.50 91 LEU A C 1
ATOM 731 O O . LEU A 1 91 ? -9.761 7.184 8.028 1.00 88.50 91 LEU A O 1
ATOM 735 N N . ASN A 1 92 ? -9.663 5.719 9.723 1.00 85.88 92 ASN A N 1
ATOM 736 C CA . ASN A 1 92 ? -9.065 4.625 8.954 1.00 85.88 92 ASN A CA 1
ATOM 737 C C . ASN A 1 92 ? -9.996 4.075 7.876 1.00 85.88 92 ASN A C 1
ATOM 739 O O . ASN A 1 92 ? -9.541 3.714 6.799 1.00 85.88 92 ASN A O 1
ATOM 743 N N . THR A 1 93 ? -11.303 4.062 8.124 1.00 84.81 93 THR A N 1
ATOM 744 C CA . THR A 1 93 ? -12.287 3.649 7.116 1.00 84.81 93 THR A CA 1
ATOM 745 C C . THR A 1 93 ? -12.357 4.658 5.968 1.00 84.81 93 THR A C 1
ATOM 747 O O . THR A 1 93 ? -12.330 4.258 4.809 1.00 84.81 93 THR A O 1
ATOM 750 N N . ILE A 1 94 ? -12.381 5.959 6.278 1.00 85.75 94 ILE A N 1
ATOM 751 C CA . ILE A 1 94 ? -12.372 7.031 5.270 1.00 85.75 94 ILE A CA 1
ATOM 752 C C . ILE A 1 94 ? -11.073 6.990 4.463 1.00 85.75 94 ILE A C 1
ATOM 754 O O . ILE A 1 94 ? -11.107 7.042 3.237 1.00 85.75 94 ILE A O 1
ATOM 758 N N . HIS A 1 95 ? -9.934 6.846 5.144 1.00 84.75 95 HIS A N 1
ATOM 759 C CA . HIS A 1 95 ? -8.639 6.730 4.486 1.00 84.75 95 HIS A CA 1
ATOM 760 C C . HIS A 1 95 ? -8.599 5.512 3.555 1.00 84.75 95 HIS A C 1
ATOM 762 O O . HIS A 1 95 ? -8.279 5.657 2.383 1.00 84.75 95 HIS A O 1
ATOM 768 N N . ASN A 1 96 ? -9.016 4.334 4.023 1.00 80.62 96 ASN A N 1
ATOM 769 C CA . ASN A 1 96 ? -9.085 3.142 3.178 1.00 80.62 96 ASN A CA 1
ATOM 770 C C . ASN A 1 96 ? -9.969 3.348 1.946 1.00 80.62 96 ASN A C 1
ATOM 772 O O . ASN A 1 96 ? -9.618 2.863 0.883 1.00 80.62 96 ASN A O 1
ATOM 776 N N . LEU A 1 97 ? -11.080 4.080 2.054 1.00 81.88 97 LEU A N 1
ATOM 777 C CA . LEU A 1 97 ? -11.969 4.335 0.917 1.00 81.88 97 LEU A CA 1
ATOM 778 C C . LEU A 1 97 ? -11.297 5.218 -0.145 1.00 81.88 97 LEU A C 1
ATOM 780 O O . LEU A 1 97 ? -11.386 4.927 -1.334 1.00 81.88 97 LEU A O 1
ATOM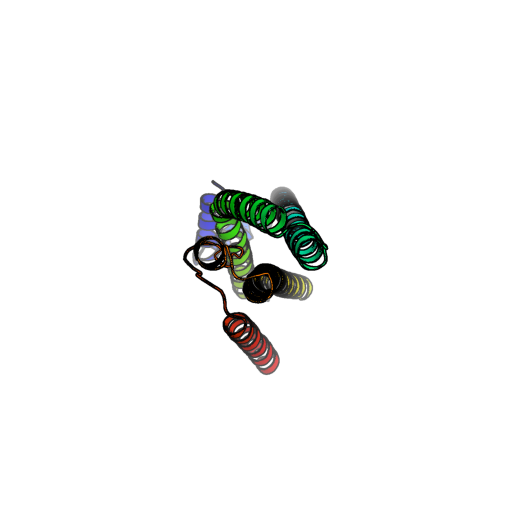 784 N N . ILE A 1 98 ? -10.569 6.251 0.285 1.00 79.69 98 ILE A N 1
ATOM 785 C CA . ILE A 1 98 ? -9.805 7.129 -0.613 1.00 79.69 98 ILE A CA 1
ATOM 786 C C . ILE A 1 98 ? -8.657 6.349 -1.271 1.00 79.69 98 ILE A C 1
ATOM 788 O O . ILE A 1 98 ? -8.498 6.365 -2.490 1.00 79.69 98 ILE A O 1
ATOM 792 N N . TYR A 1 99 ? -7.875 5.621 -0.475 1.00 74.12 99 TYR A N 1
ATOM 793 C CA . TYR A 1 99 ? -6.667 4.950 -0.955 1.00 74.12 99 TYR A CA 1
ATOM 794 C C . TYR A 1 99 ? -6.934 3.623 -1.666 1.00 74.12 99 TYR A C 1
ATOM 796 O O . TYR A 1 99 ? -6.126 3.221 -2.498 1.00 74.12 99 TYR A O 1
ATOM 804 N N . SER A 1 100 ? -8.085 2.989 -1.429 1.00 68.50 100 SER A N 1
ATOM 805 C CA . SER A 1 100 ? -8.558 1.822 -2.183 1.00 68.50 100 SER A CA 1
ATOM 806 C C . SER A 1 100 ? -8.602 2.089 -3.686 1.00 68.50 100 SER A C 1
ATOM 808 O O . SER A 1 100 ? -8.456 1.150 -4.462 1.00 68.50 100 SER A O 1
ATOM 810 N N . HIS A 1 101 ? -8.815 3.336 -4.110 1.00 68.69 101 HIS A N 1
ATOM 811 C CA . HIS A 1 101 ? -8.810 3.690 -5.526 1.00 68.69 101 HIS A CA 1
ATOM 812 C C . HIS A 1 101 ? -7.422 4.078 -6.044 1.00 68.69 101 HIS A C 1
ATOM 814 O O . HIS A 1 101 ? -7.078 3.711 -7.166 1.00 68.69 101 HIS A O 1
ATOM 820 N N . SER A 1 102 ? -6.610 4.781 -5.253 1.00 68.38 102 SER A N 1
ATOM 821 C CA . SER A 1 102 ? -5.308 5.280 -5.719 1.00 68.38 102 SER A CA 1
ATOM 822 C C . SER A 1 102 ? -4.209 4.214 -5.703 1.00 68.38 102 SER A C 1
ATOM 824 O O . SER A 1 102 ? -3.466 4.083 -6.672 1.00 68.38 102 SER A O 1
ATOM 826 N N . MET A 1 103 ? -4.126 3.400 -4.645 1.00 68.81 103 MET A N 1
ATOM 827 C CA . MET A 1 103 ? -3.016 2.456 -4.456 1.00 68.81 103 MET A CA 1
ATOM 828 C C . MET A 1 103 ? -2.932 1.346 -5.517 1.00 68.81 103 MET A C 1
ATOM 830 O O . MET A 1 103 ? -1.838 1.113 -6.032 1.00 68.81 103 MET A O 1
ATOM 834 N N . PRO A 1 104 ? -4.033 0.674 -5.911 1.00 65.62 104 PRO A N 1
ATOM 835 C CA . PRO A 1 104 ? -3.979 -0.335 -6.970 1.00 65.62 104 PRO A CA 1
ATOM 836 C C . PRO A 1 104 ? -3.563 0.245 -8.323 1.00 65.62 104 PRO A C 1
ATOM 838 O O . PRO A 1 104 ? -2.820 -0.399 -9.058 1.00 65.62 104 PRO A O 1
ATOM 841 N N . ASN A 1 105 ? -3.993 1.472 -8.632 1.00 66.44 105 ASN A N 1
ATOM 842 C CA . ASN A 1 105 ? -3.613 2.159 -9.864 1.00 66.44 105 ASN A CA 1
ATOM 843 C C . ASN A 1 105 ? -2.126 2.512 -9.868 1.00 66.44 105 ASN A C 1
ATOM 845 O O . ASN A 1 105 ? -1.460 2.319 -10.880 1.00 66.44 105 ASN A O 1
ATOM 849 N N . LEU A 1 106 ? -1.602 2.968 -8.730 1.00 67.19 106 LEU A N 1
ATOM 850 C CA . LEU A 1 106 ? -0.194 3.299 -8.556 1.00 67.19 106 LEU A CA 1
ATOM 851 C C . LEU A 1 106 ? 0.698 2.054 -8.674 1.00 67.19 106 LEU A C 1
ATOM 853 O O . LEU A 1 106 ? 1.644 2.035 -9.458 1.00 67.19 106 LEU A O 1
ATOM 857 N N . ILE A 1 107 ? 0.360 0.988 -7.939 1.00 68.12 107 ILE A N 1
ATOM 858 C CA . ILE A 1 107 ? 1.070 -0.298 -7.988 1.00 68.12 107 ILE A CA 1
ATOM 859 C C . ILE A 1 107 ? 0.969 -0.902 -9.393 1.00 68.12 107 ILE A C 1
ATOM 861 O O . ILE A 1 107 ? 1.963 -1.397 -9.918 1.00 68.12 107 ILE A O 1
ATOM 865 N N . GLY A 1 108 ? -0.207 -0.830 -10.020 1.00 66.25 108 GLY A N 1
ATOM 866 C CA . GLY A 1 108 ? -0.437 -1.296 -11.384 1.00 66.25 108 GLY A CA 1
ATOM 867 C C . GLY A 1 108 ? 0.396 -0.530 -12.410 1.00 66.25 108 GLY A C 1
ATOM 868 O O . GLY A 1 108 ? 1.056 -1.153 -13.234 1.00 66.25 108 GLY A O 1
ATOM 869 N N . ALA A 1 109 ? 0.435 0.802 -12.329 1.00 68.31 109 ALA A N 1
ATOM 870 C CA . ALA A 1 109 ? 1.262 1.633 -13.200 1.00 68.31 109 ALA A CA 1
ATOM 871 C C . ALA A 1 109 ? 2.755 1.325 -13.021 1.00 68.31 109 ALA A C 1
ATOM 873 O O . ALA A 1 109 ? 3.473 1.183 -14.008 1.00 68.31 109 ALA A O 1
ATOM 874 N N . LEU A 1 110 ? 3.214 1.142 -11.780 1.00 67.50 110 LEU A N 1
ATOM 875 C CA . LEU A 1 110 ? 4.608 0.821 -11.475 1.00 67.50 110 LEU A CA 1
ATOM 876 C C . LEU A 1 110 ? 5.003 -0.572 -11.975 1.00 67.50 110 LEU A C 1
ATOM 878 O O . LEU A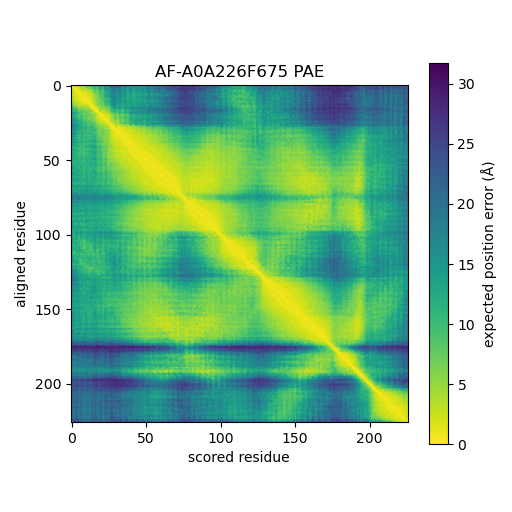 1 110 ? 6.053 -0.741 -12.593 1.00 67.50 110 LEU A O 1
ATOM 882 N N . ALA A 1 111 ? 4.145 -1.567 -11.755 1.00 66.25 111 ALA A N 1
ATOM 883 C CA . ALA A 1 111 ? 4.347 -2.922 -12.251 1.00 66.25 111 ALA A CA 1
ATOM 884 C C . ALA A 1 111 ? 4.368 -2.947 -13.783 1.00 66.25 111 ALA A C 1
ATOM 886 O O . ALA A 1 111 ? 5.279 -3.522 -14.370 1.00 66.25 111 ALA A O 1
ATOM 887 N N . MET A 1 112 ? 3.425 -2.264 -14.437 1.00 65.44 112 MET A N 1
ATOM 888 C CA . MET A 1 112 ? 3.387 -2.159 -15.896 1.00 65.44 112 MET A CA 1
ATOM 889 C C . MET A 1 112 ? 4.610 -1.429 -16.451 1.00 65.44 112 MET A C 1
ATOM 891 O O . MET A 1 112 ? 5.195 -1.907 -17.416 1.00 65.44 112 MET A O 1
ATOM 895 N N . ALA A 1 113 ? 5.044 -0.328 -15.834 1.00 66.81 113 ALA A N 1
ATOM 896 C CA . ALA A 1 113 ? 6.249 0.392 -16.249 1.00 66.81 113 ALA A CA 1
ATOM 897 C C . ALA A 1 113 ? 7.494 -0.498 -16.135 1.00 66.81 113 ALA A C 1
ATOM 899 O O . ALA A 1 113 ? 8.324 -0.522 -17.038 1.00 66.81 113 ALA A O 1
ATOM 900 N N . THR A 1 114 ? 7.577 -1.294 -15.067 1.00 65.94 114 THR A N 1
ATOM 901 C CA . THR A 1 114 ? 8.684 -2.229 -14.840 1.00 65.94 114 THR A CA 1
ATOM 902 C C . THR A 1 114 ? 8.653 -3.392 -15.838 1.00 65.94 114 THR A C 1
ATOM 904 O O . THR A 1 114 ? 9.690 -3.769 -16.374 1.00 65.94 114 THR A O 1
ATOM 907 N N . ILE A 1 115 ? 7.473 -3.951 -16.136 1.00 64.00 115 ILE A N 1
ATOM 908 C CA . ILE A 1 115 ? 7.299 -5.017 -17.136 1.00 64.00 115 ILE A CA 1
ATOM 909 C C . ILE A 1 115 ? 7.663 -4.501 -18.529 1.00 64.00 115 ILE A C 1
ATOM 911 O O . ILE A 1 115 ? 8.463 -5.129 -19.215 1.00 64.00 115 ILE A O 1
ATOM 915 N N . ILE A 1 116 ? 7.111 -3.357 -18.942 1.00 64.50 116 ILE A N 1
ATOM 916 C CA . ILE A 1 116 ? 7.381 -2.757 -20.255 1.00 64.50 116 ILE A CA 1
ATOM 917 C C . ILE A 1 116 ? 8.863 -2.400 -20.379 1.00 64.50 116 ILE A C 1
ATOM 919 O O . ILE A 1 116 ? 9.470 -2.728 -21.397 1.00 64.50 116 ILE A O 1
ATOM 923 N N . GLY A 1 117 ? 9.450 -1.805 -19.335 1.00 64.44 117 GLY A N 1
ATOM 924 C CA . GLY A 1 117 ? 10.882 -1.540 -19.257 1.00 64.44 117 GLY A CA 1
ATOM 925 C C . GLY A 1 117 ? 11.685 -2.818 -19.479 1.00 64.44 117 GLY A C 1
ATOM 926 O O . GLY A 1 117 ? 12.442 -2.902 -20.441 1.00 64.44 117 GLY A O 1
ATOM 927 N N . ASN A 1 118 ? 11.452 -3.855 -18.672 1.00 63.22 118 ASN A N 1
ATOM 928 C CA . ASN A 1 118 ? 12.193 -5.115 -18.762 1.00 63.22 118 ASN A CA 1
ATOM 929 C C . ASN A 1 118 ? 12.028 -5.818 -20.123 1.00 63.22 118 ASN A C 1
ATOM 931 O O . ASN A 1 118 ? 13.001 -6.334 -20.670 1.00 63.22 118 ASN A O 1
ATOM 935 N N . PHE A 1 119 ? 10.827 -5.823 -20.709 1.00 61.72 119 PHE A N 1
ATOM 936 C CA . PHE A 1 119 ? 10.606 -6.381 -22.050 1.00 61.72 119 PHE A CA 1
ATOM 937 C C . PHE A 1 119 ? 11.315 -5.571 -23.139 1.00 61.72 119 PHE A C 1
ATOM 939 O O . PHE A 1 119 ? 11.913 -6.156 -24.047 1.00 61.72 119 PHE A O 1
ATOM 946 N N . GLY A 1 120 ? 11.279 -4.240 -23.031 1.00 61.25 120 GLY A N 1
ATOM 947 C CA . GLY A 1 120 ? 12.063 -3.343 -23.872 1.00 61.25 120 GLY A CA 1
ATOM 948 C C . GLY A 1 120 ? 13.553 -3.651 -23.754 1.00 61.25 120 GLY A C 1
ATOM 949 O O . GLY A 1 120 ? 14.213 -3.827 -24.775 1.00 61.25 120 GLY A O 1
ATOM 950 N N . ALA A 1 121 ? 14.053 -3.838 -22.530 1.00 61.28 121 ALA A N 1
ATOM 951 C CA . ALA A 1 121 ? 15.448 -4.165 -22.273 1.00 61.28 121 ALA A CA 1
ATOM 952 C C . ALA A 1 121 ? 15.892 -5.478 -22.912 1.00 61.28 121 ALA A C 1
ATOM 954 O O . ALA A 1 121 ? 16.940 -5.526 -23.545 1.00 61.28 121 ALA A O 1
ATOM 955 N N . ILE A 1 122 ? 15.084 -6.533 -22.802 1.00 63.59 122 ILE A N 1
ATOM 956 C CA . ILE A 1 122 ? 15.399 -7.840 -23.392 1.00 63.59 122 ILE A CA 1
ATOM 957 C C . ILE A 1 122 ? 15.439 -7.750 -24.925 1.00 63.59 122 ILE A C 1
ATOM 959 O O . ILE A 1 122 ? 16.364 -8.265 -25.559 1.00 63.59 122 ILE A O 1
ATOM 963 N N . ARG A 1 123 ? 14.461 -7.077 -25.546 1.00 62.75 123 ARG A N 1
ATOM 964 C CA . ARG A 1 123 ? 14.410 -6.950 -27.013 1.00 62.75 123 ARG A CA 1
ATOM 965 C C . ARG A 1 123 ? 15.507 -6.046 -27.567 1.00 62.75 123 ARG A C 1
ATOM 967 O O . ARG A 1 123 ? 16.052 -6.334 -28.629 1.00 62.75 123 ARG A O 1
ATOM 974 N N . LEU A 1 124 ? 15.856 -4.991 -26.841 1.00 63.59 124 LEU A N 1
ATOM 975 C CA . LEU A 1 124 ? 16.883 -4.027 -27.228 1.00 63.59 124 LEU A CA 1
ATOM 976 C C . LEU A 1 124 ? 18.242 -4.328 -26.578 1.00 63.59 124 LEU A C 1
ATOM 978 O O . LEU A 1 124 ? 19.121 -3.481 -26.642 1.00 63.59 124 LEU A O 1
ATOM 982 N N . HIS A 1 125 ? 18.459 -5.507 -25.980 1.00 66.06 125 HIS A N 1
ATOM 983 C CA . HIS A 1 125 ? 19.679 -5.798 -25.202 1.00 66.06 125 HIS A CA 1
ATOM 984 C C . HIS A 1 125 ? 20.979 -5.631 -26.007 1.00 66.06 125 HIS A C 1
ATOM 986 O O . HIS A 1 125 ? 22.023 -5.334 -25.445 1.00 66.06 125 HIS A O 1
ATOM 992 N N . HIS A 1 126 ? 20.908 -5.820 -27.326 1.00 66.81 126 HIS A N 1
ATOM 993 C CA . HIS A 1 126 ? 22.020 -5.651 -28.260 1.00 66.81 126 HIS A CA 1
ATOM 994 C C . HIS A 1 126 ? 22.334 -4.174 -28.565 1.00 66.81 126 HIS A C 1
ATOM 996 O O . HIS A 1 126 ? 23.413 -3.865 -29.062 1.00 66.81 126 HIS A O 1
ATOM 1002 N N . LEU A 1 127 ? 21.385 -3.275 -28.291 1.00 62.31 127 LEU A N 1
ATOM 1003 C CA . LEU A 1 127 ? 21.475 -1.825 -28.488 1.00 62.31 127 LEU A CA 1
ATOM 1004 C C . LEU A 1 127 ? 21.639 -1.059 -27.170 1.00 62.31 127 LEU A C 1
ATOM 1006 O O . LEU A 1 127 ? 22.130 0.068 -27.178 1.00 62.31 127 LEU A O 1
ATOM 1010 N N . LEU A 1 128 ? 21.202 -1.644 -26.056 1.00 60.88 128 LEU A N 1
ATOM 1011 C CA . LEU A 1 128 ? 21.259 -1.040 -24.732 1.00 60.88 128 LEU A CA 1
ATOM 1012 C C . LEU A 1 128 ? 22.643 -1.211 -24.122 1.00 60.88 128 LEU A C 1
ATOM 1014 O O . LEU A 1 128 ? 23.240 -2.287 -24.159 1.00 60.88 128 LEU A O 1
ATOM 1018 N N . GLY A 1 129 ? 23.142 -0.134 -23.525 1.00 66.69 129 GLY A N 1
ATOM 1019 C CA . GLY A 1 129 ? 24.392 -0.193 -22.789 1.00 66.69 129 GLY A CA 1
ATOM 1020 C C . GLY A 1 129 ? 24.224 -0.967 -21.475 1.00 66.69 129 GLY A C 1
ATOM 1021 O O . GLY A 1 129 ? 23.119 -1.063 -20.935 1.00 66.69 129 GLY A O 1
ATOM 1022 N N . PRO A 1 130 ? 25.325 -1.445 -20.870 1.00 68.62 130 PRO A N 1
ATOM 1023 C CA . PRO A 1 130 ? 25.292 -2.050 -19.534 1.00 68.62 130 PRO A CA 1
ATOM 1024 C C . PRO A 1 130 ? 24.716 -1.100 -18.466 1.00 68.62 130 PRO A C 1
ATOM 1026 O O . PRO A 1 130 ? 24.169 -1.547 -17.459 1.00 68.62 130 PRO A O 1
ATOM 1029 N N . PHE A 1 131 ? 24.801 0.214 -18.698 1.00 60.38 131 PHE A N 1
ATOM 1030 C CA . PHE A 1 131 ? 24.218 1.238 -17.835 1.00 60.38 131 PHE A CA 1
ATOM 1031 C C . PHE A 1 131 ? 22.683 1.182 -17.807 1.00 60.38 131 PHE A C 1
ATOM 1033 O O . PHE A 1 131 ? 22.095 1.253 -16.731 1.00 60.38 131 PHE A O 1
ATOM 1040 N N . ASP A 1 132 ? 22.036 0.977 -18.956 1.00 61.12 132 ASP A N 1
ATOM 1041 C CA . ASP A 1 132 ? 20.573 0.932 -19.053 1.00 61.12 132 ASP A CA 1
ATOM 1042 C C . ASP A 1 132 ? 20.002 -0.337 -18.404 1.00 61.12 132 ASP A C 1
ATOM 1044 O O . ASP A 1 132 ? 18.946 -0.323 -17.777 1.00 61.12 132 ASP A O 1
ATOM 1048 N N . LEU A 1 133 ? 20.739 -1.448 -18.486 1.00 64.25 133 LEU A N 1
ATOM 1049 C CA . LEU A 1 133 ? 20.372 -2.685 -17.796 1.00 64.25 133 LEU A CA 1
ATOM 1050 C C . LEU A 1 133 ? 20.446 -2.514 -16.268 1.00 64.25 133 LEU A C 1
ATOM 1052 O O . LEU A 1 133 ? 19.574 -2.980 -15.534 1.00 64.25 133 LEU A O 1
ATOM 1056 N N . CYS A 1 134 ? 21.463 -1.792 -15.788 1.00 65.38 134 CYS A N 1
ATOM 1057 C CA . CYS A 1 134 ? 21.633 -1.477 -14.373 1.00 65.38 134 CYS A CA 1
ATOM 1058 C C . CYS A 1 134 ? 20.494 -0.592 -13.842 1.00 65.38 134 CYS A C 1
ATOM 1060 O O . CYS A 1 134 ? 19.939 -0.880 -12.780 1.00 65.38 134 CYS A O 1
ATOM 1062 N N . THR A 1 135 ? 20.084 0.445 -14.582 1.00 64.69 135 THR A N 1
ATOM 1063 C CA . THR A 1 135 ? 18.988 1.333 -14.155 1.00 64.69 135 THR A CA 1
ATOM 1064 C C . THR A 1 135 ? 17.653 0.594 -14.051 1.00 64.69 135 THR A C 1
ATOM 1066 O O . THR A 1 135 ? 16.905 0.831 -13.101 1.00 64.69 135 THR A O 1
ATOM 1069 N N . MET A 1 136 ? 17.379 -0.365 -14.941 1.00 66.88 136 MET A N 1
ATOM 1070 C CA . MET A 1 136 ? 16.179 -1.208 -14.855 1.00 66.88 136 MET A CA 1
ATOM 1071 C C . MET A 1 136 ? 16.179 -2.118 -13.626 1.00 66.88 136 MET A C 1
ATOM 1073 O O . MET A 1 136 ? 15.169 -2.215 -12.927 1.00 66.88 136 MET A O 1
ATOM 1077 N N . ILE A 1 137 ? 17.320 -2.743 -13.318 1.00 69.75 137 ILE A N 1
ATOM 1078 C CA . ILE A 1 137 ? 17.477 -3.563 -12.108 1.00 69.75 137 ILE A CA 1
ATOM 1079 C C . ILE A 1 137 ? 17.257 -2.705 -10.857 1.00 69.75 137 ILE A C 1
ATOM 1081 O O . ILE A 1 137 ? 16.515 -3.105 -9.959 1.00 69.75 137 ILE A O 1
ATOM 1085 N N . VAL A 1 138 ? 17.848 -1.507 -10.805 1.00 69.94 138 VAL A N 1
ATOM 1086 C CA . VAL A 1 138 ? 17.660 -0.566 -9.691 1.00 69.94 138 VAL A CA 1
ATOM 1087 C C . VAL A 1 138 ? 16.188 -0.180 -9.543 1.00 69.94 138 VAL A C 1
ATOM 1089 O O . VAL A 1 138 ? 15.672 -0.193 -8.426 1.00 69.94 138 VAL A O 1
ATOM 1092 N N . LEU A 1 139 ? 15.488 0.106 -10.644 1.00 67.94 139 LEU A N 1
ATOM 1093 C CA . LEU A 1 139 ? 14.069 0.463 -10.618 1.00 67.94 139 LEU A CA 1
ATOM 1094 C C . LEU A 1 139 ? 13.195 -0.700 -10.121 1.00 67.94 139 LEU A C 1
ATOM 1096 O O . LEU A 1 139 ? 12.300 -0.490 -9.301 1.00 67.94 139 LEU A O 1
ATOM 1100 N N . ALA A 1 140 ? 13.492 -1.930 -10.547 1.00 69.44 140 ALA A N 1
ATOM 1101 C CA . ALA A 1 140 ? 12.802 -3.130 -10.082 1.00 69.44 140 ALA A CA 1
ATOM 1102 C C . ALA A 1 140 ? 13.023 -3.377 -8.578 1.00 69.44 140 ALA A C 1
ATOM 1104 O O . ALA A 1 140 ? 12.066 -3.647 -7.846 1.00 69.44 140 ALA A O 1
ATOM 1105 N N . ILE A 1 141 ? 14.264 -3.232 -8.092 1.00 73.00 141 ILE A N 1
ATOM 1106 C CA . ILE A 1 141 ? 14.591 -3.334 -6.661 1.00 73.00 141 ILE A CA 1
ATOM 1107 C C . ILE A 1 141 ? 13.861 -2.244 -5.872 1.00 73.00 141 ILE A C 1
ATOM 1109 O O . ILE A 1 141 ? 13.272 -2.533 -4.831 1.00 73.00 141 ILE A O 1
ATOM 1113 N N . LEU A 1 142 ? 13.851 -1.004 -6.365 1.00 70.62 142 LEU A N 1
ATOM 1114 C CA . LEU A 1 142 ? 13.178 0.114 -5.707 1.00 70.62 142 LEU A CA 1
ATOM 1115 C C . LEU A 1 142 ? 11.665 -0.124 -5.603 1.00 70.62 142 LEU A C 1
ATOM 1117 O O . LEU A 1 142 ? 11.091 0.031 -4.523 1.00 70.62 142 LEU A O 1
ATOM 1121 N N . GLY A 1 143 ? 11.032 -0.566 -6.694 1.00 70.88 143 GLY A N 1
ATOM 1122 C CA . GLY A 1 143 ? 9.615 -0.928 -6.718 1.00 70.88 143 GLY A CA 1
ATOM 1123 C C . GLY A 1 143 ? 9.279 -2.044 -5.730 1.00 70.88 143 GLY A C 1
ATOM 1124 O O . GLY A 1 143 ? 8.268 -1.980 -5.029 1.00 70.88 143 GLY A O 1
ATOM 1125 N N . LEU A 1 144 ? 10.161 -3.033 -5.591 1.00 71.31 144 LEU A N 1
ATOM 1126 C CA . LEU A 1 144 ? 9.993 -4.080 -4.593 1.00 71.31 144 LEU A CA 1
ATOM 1127 C C . LEU A 1 144 ? 10.111 -3.554 -3.161 1.00 71.31 144 LEU A C 1
ATOM 1129 O O . LEU A 1 144 ? 9.253 -3.849 -2.328 1.00 71.31 144 LEU A O 1
ATOM 1133 N N . VAL A 1 145 ? 11.183 -2.817 -2.859 1.00 74.56 145 VAL A N 1
ATOM 1134 C CA . VAL A 1 145 ? 11.424 -2.248 -1.524 1.00 74.56 145 VAL A CA 1
ATOM 1135 C C . VAL A 1 145 ? 10.217 -1.424 -1.092 1.00 74.56 145 VAL A C 1
ATOM 1137 O O . VAL A 1 145 ? 9.775 -1.526 0.051 1.00 74.56 145 VAL A O 1
ATOM 1140 N N . PHE A 1 146 ? 9.628 -0.684 -2.028 1.00 71.50 146 PHE A N 1
ATOM 1141 C CA . PHE A 1 146 ? 8.407 0.072 -1.815 1.00 71.50 146 PHE A CA 1
ATOM 1142 C C . PHE A 1 146 ? 7.213 -0.810 -1.428 1.00 71.50 146 PHE A C 1
ATOM 1144 O O . PHE A 1 146 ? 6.563 -0.560 -0.412 1.00 71.50 146 PHE A O 1
ATOM 1151 N N . ILE A 1 147 ? 6.944 -1.875 -2.192 1.00 72.31 147 ILE A N 1
ATOM 1152 C CA . ILE A 1 147 ? 5.864 -2.827 -1.891 1.00 72.31 147 ILE A CA 1
ATOM 1153 C C . ILE A 1 147 ? 6.067 -3.431 -0.495 1.00 72.31 147 ILE A C 1
ATOM 1155 O O . ILE A 1 147 ? 5.139 -3.459 0.313 1.00 72.31 147 ILE A O 1
ATOM 1159 N N . LEU A 1 148 ? 7.287 -3.869 -0.180 1.00 72.81 148 LEU A N 1
ATOM 1160 C CA . LEU A 1 148 ? 7.635 -4.453 1.115 1.00 72.81 148 LEU A CA 1
ATOM 1161 C C . LEU A 1 148 ? 7.462 -3.455 2.270 1.00 72.81 148 LEU A C 1
ATOM 1163 O O . LEU A 1 148 ? 6.915 -3.819 3.315 1.00 72.81 148 LEU A O 1
ATOM 1167 N N . ALA A 1 149 ? 7.879 -2.202 2.082 1.00 72.31 149 ALA A N 1
ATOM 1168 C CA . ALA A 1 149 ? 7.710 -1.138 3.065 1.00 72.31 149 ALA A CA 1
ATOM 1169 C C . ALA A 1 149 ? 6.225 -0.857 3.335 1.00 72.31 149 ALA A C 1
ATOM 1171 O O . ALA A 1 149 ? 5.804 -0.860 4.494 1.00 72.31 149 ALA A O 1
ATOM 1172 N N . CYS A 1 150 ? 5.414 -0.711 2.282 1.00 71.94 150 CYS A N 1
ATOM 1173 C CA . CYS A 1 150 ? 3.965 -0.546 2.397 1.00 71.94 150 CYS A CA 1
ATOM 1174 C C . CYS A 1 150 ? 3.330 -1.705 3.179 1.00 71.94 150 CYS A C 1
ATOM 1176 O O . CYS A 1 150 ? 2.560 -1.476 4.114 1.00 71.94 150 CYS A O 1
ATOM 1178 N N . LEU A 1 151 ? 3.710 -2.949 2.870 1.00 72.88 151 LEU A N 1
ATOM 1179 C CA . LEU A 1 151 ? 3.191 -4.133 3.559 1.00 72.88 151 LEU A CA 1
ATOM 1180 C C . LEU A 1 151 ? 3.540 -4.162 5.041 1.00 72.88 151 LEU A C 1
ATOM 1182 O O . LEU A 1 151 ? 2.669 -4.412 5.879 1.00 72.88 151 LEU A O 1
ATOM 1186 N N . HIS A 1 152 ? 4.796 -3.879 5.371 1.00 75.88 152 HIS A N 1
ATOM 1187 C CA . HIS A 1 152 ? 5.247 -3.815 6.753 1.00 75.88 152 HIS A CA 1
ATOM 1188 C C . HIS A 1 152 ? 4.483 -2.737 7.539 1.00 75.88 152 HIS A C 1
ATOM 1190 O O . HIS A 1 152 ? 3.994 -2.984 8.647 1.00 75.88 152 HIS A O 1
ATOM 1196 N N . CYS A 1 153 ? 4.317 -1.555 6.946 1.00 74.69 153 CYS A N 1
ATOM 1197 C CA . CYS A 1 153 ? 3.574 -0.448 7.536 1.00 74.69 153 CYS A CA 1
ATOM 1198 C C . CYS A 1 153 ? 2.099 -0.806 7.781 1.00 74.69 153 CYS A C 1
ATOM 1200 O O . CYS A 1 153 ? 1.591 -0.589 8.886 1.00 74.69 153 CYS A O 1
ATOM 1202 N N . PHE A 1 154 ? 1.423 -1.427 6.811 1.00 78.06 154 PHE A N 1
ATOM 1203 C CA . PHE A 1 154 ? 0.036 -1.876 6.966 1.00 78.06 154 PHE A CA 1
ATOM 1204 C C . PHE A 1 154 ? -0.112 -2.959 8.045 1.00 78.06 154 PHE A C 1
ATOM 1206 O O . PHE A 1 154 ? -1.037 -2.899 8.864 1.00 78.06 154 PHE A O 1
ATOM 1213 N N . GLY A 1 155 ? 0.827 -3.909 8.101 1.00 72.00 155 GLY A N 1
ATOM 1214 C CA . GLY A 1 155 ? 0.885 -4.931 9.147 1.00 72.00 155 GLY A CA 1
ATOM 1215 C C . GLY A 1 155 ? 1.040 -4.329 10.547 1.00 72.00 155 GLY A C 1
ATOM 1216 O O . GLY A 1 155 ? 0.355 -4.750 11.482 1.00 72.00 155 GLY A O 1
ATOM 1217 N N . SER A 1 156 ? 1.870 -3.292 10.681 1.00 79.12 156 SER A N 1
ATOM 1218 C CA . SER A 1 156 ? 2.100 -2.594 11.951 1.00 79.12 156 SER A CA 1
ATOM 1219 C C . SER A 1 156 ? 0.836 -1.912 12.488 1.00 79.12 156 SER A C 1
ATOM 1221 O O . SER A 1 156 ? 0.529 -2.041 13.674 1.00 79.12 156 SER A O 1
ATOM 1223 N N . VAL A 1 157 ? 0.036 -1.262 11.630 1.00 80.88 157 VAL A N 1
ATOM 1224 C CA . VAL A 1 157 ? -1.256 -0.670 12.039 1.00 80.88 157 VAL A CA 1
ATOM 1225 C C . VAL A 1 157 ? -2.196 -1.740 12.593 1.00 80.88 157 VAL A C 1
ATOM 1227 O O . VAL A 1 157 ? -2.771 -1.561 13.669 1.00 80.88 157 VAL A O 1
ATOM 1230 N N . SER A 1 158 ? -2.314 -2.872 11.892 1.00 81.94 158 SER A N 1
ATOM 1231 C CA . SER A 1 158 ? -3.170 -3.981 12.324 1.00 81.94 158 SER A CA 1
ATOM 1232 C C . SER A 1 158 ? -2.719 -4.571 13.664 1.00 81.94 158 SER A C 1
ATOM 1234 O O . SER A 1 158 ? -3.556 -4.866 14.521 1.00 81.94 158 SER A O 1
ATOM 1236 N N . ASP A 1 159 ? -1.412 -4.745 13.865 1.00 80.44 159 ASP A N 1
ATOM 1237 C CA . ASP A 1 159 ? -0.849 -5.265 15.114 1.00 80.44 159 ASP A CA 1
ATOM 1238 C C . ASP A 1 159 ? -1.058 -4.291 16.287 1.00 80.44 159 ASP A C 1
ATOM 1240 O O . ASP A 1 159 ? -1.503 -4.692 17.366 1.00 80.44 159 ASP A O 1
ATOM 1244 N N . GLN A 1 160 ? -0.826 -2.990 16.081 1.00 82.25 160 GLN A N 1
ATOM 1245 C CA . GLN A 1 160 ? -1.060 -1.978 17.117 1.00 82.25 160 GLN A CA 1
ATOM 1246 C C . GLN A 1 160 ? -2.544 -1.831 17.460 1.00 82.25 160 GLN A C 1
ATOM 1248 O O . GLN A 1 160 ? -2.883 -1.690 18.638 1.00 82.25 160 GLN A O 1
ATOM 1253 N N . SER A 1 161 ? -3.432 -1.909 16.464 1.00 83.75 161 SER A N 1
ATOM 1254 C CA . SER A 1 161 ? -4.882 -1.902 16.676 1.00 83.75 161 SER A CA 1
ATOM 1255 C C . SER A 1 161 ? -5.300 -3.084 17.552 1.00 83.75 161 SER A C 1
ATOM 1257 O O . SER A 1 161 ? -5.960 -2.889 18.575 1.00 83.75 161 SER A O 1
ATOM 1259 N N . ARG A 1 162 ? -4.817 -4.295 17.235 1.00 84.50 162 ARG A N 1
ATOM 1260 C CA . ARG A 1 162 ? -5.055 -5.504 18.037 1.00 84.50 162 ARG A CA 1
ATOM 1261 C C . ARG A 1 162 ? -4.572 -5.356 19.475 1.00 84.50 162 ARG A C 1
ATOM 1263 O O . ARG A 1 162 ? -5.360 -5.530 20.398 1.00 84.50 162 ARG A O 1
ATOM 1270 N N . LYS A 1 163 ? -3.318 -4.944 19.673 1.00 85.88 163 LYS A N 1
ATOM 1271 C CA . LYS A 1 163 ? -2.744 -4.721 21.012 1.00 85.88 163 LYS A CA 1
ATOM 1272 C C . LYS A 1 163 ? -3.521 -3.680 21.821 1.00 85.88 163 LYS A C 1
ATOM 1274 O O . LYS A 1 163 ? -3.586 -3.777 23.046 1.00 85.88 163 LYS A O 1
ATOM 1279 N N . CYS A 1 164 ? -4.079 -2.663 21.164 1.00 84.06 164 CYS A N 1
ATOM 1280 C CA . CYS A 1 164 ? -4.905 -1.652 21.818 1.00 84.06 164 CYS A CA 1
ATOM 1281 C C . CYS A 1 164 ? -6.253 -2.237 22.268 1.00 84.06 164 CYS A C 1
ATOM 1283 O O . CYS A 1 164 ? -6.619 -2.074 23.431 1.00 84.06 164 CYS A O 1
ATOM 1285 N N . VAL A 1 165 ? -6.942 -2.976 21.390 1.00 85.31 165 VAL A N 1
ATOM 1286 C CA . VAL A 1 165 ? -8.205 -3.661 21.719 1.00 85.31 165 VAL A CA 1
ATOM 1287 C C . VAL A 1 165 ? -8.005 -4.650 22.864 1.00 85.31 165 VAL A C 1
ATOM 1289 O O . VAL A 1 165 ? -8.743 -4.583 23.844 1.00 85.31 165 VAL A O 1
ATOM 1292 N N . ASP A 1 166 ? -6.977 -5.498 22.797 1.00 86.00 166 ASP A N 1
ATOM 1293 C CA . ASP A 1 166 ? -6.684 -6.498 23.831 1.00 86.00 166 ASP A CA 1
ATOM 1294 C C . ASP A 1 166 ? -6.459 -5.841 25.205 1.00 86.00 166 ASP A C 1
ATOM 1296 O O . ASP A 1 166 ? -6.952 -6.325 26.226 1.00 86.00 166 ASP A O 1
ATOM 1300 N N . ARG A 1 167 ? -5.788 -4.680 25.243 1.00 84.88 167 ARG A N 1
ATOM 1301 C CA . ARG A 1 167 ? -5.605 -3.916 26.485 1.00 84.88 167 ARG A CA 1
ATOM 1302 C C . ARG A 1 167 ? -6.912 -3.321 27.006 1.00 84.88 167 ARG A C 1
ATOM 1304 O O . ARG A 1 167 ? -7.149 -3.372 28.208 1.00 84.88 167 ARG A O 1
ATOM 1311 N N . ILE A 1 168 ? -7.760 -2.775 26.131 1.00 83.81 168 ILE A N 1
ATOM 1312 C CA . ILE A 1 168 ? -9.079 -2.255 26.526 1.00 83.81 168 ILE A CA 1
ATOM 1313 C C . ILE A 1 168 ? -9.939 -3.394 27.091 1.00 83.81 168 ILE A C 1
ATOM 1315 O O . ILE A 1 168 ? -10.574 -3.215 28.129 1.00 83.81 168 ILE A O 1
ATOM 1319 N N . VAL A 1 169 ? -9.924 -4.577 26.464 1.00 84.25 169 VAL A N 1
ATOM 1320 C CA . VAL A 1 169 ? -10.609 -5.784 26.964 1.00 84.25 169 VAL A CA 1
ATOM 1321 C C . VAL A 1 169 ? -10.110 -6.149 28.360 1.00 84.25 169 VAL A C 1
ATOM 1323 O O . VAL A 1 169 ? -10.924 -6.348 29.260 1.00 84.25 169 VAL A O 1
ATOM 1326 N N . TYR A 1 170 ? -8.791 -6.197 28.553 1.00 83.12 170 TYR A N 1
ATOM 1327 C CA . TYR A 1 170 ? -8.188 -6.513 29.844 1.00 83.12 170 TYR A CA 1
ATOM 1328 C C . TYR A 1 170 ? -8.591 -5.506 30.934 1.00 83.12 170 TYR A C 1
ATOM 1330 O O . TYR A 1 170 ? -9.103 -5.913 31.976 1.00 83.12 170 TYR A O 1
ATOM 1338 N N . GLU A 1 171 ? -8.448 -4.201 30.669 1.00 80.50 171 GLU A N 1
ATOM 1339 C CA . GLU A 1 171 ? -8.820 -3.129 31.609 1.00 80.50 171 GLU A CA 1
ATOM 1340 C C . GLU A 1 171 ? -10.320 -3.168 31.962 1.00 80.50 171 GLU A C 1
ATOM 1342 O O . GLU A 1 171 ? -10.707 -2.868 33.092 1.00 80.50 171 GLU A O 1
ATOM 1347 N N . THR A 1 172 ? -11.169 -3.598 31.024 1.00 78.12 172 THR A N 1
ATOM 1348 C CA . THR A 1 172 ? -12.614 -3.777 31.242 1.00 78.12 172 THR A CA 1
ATOM 1349 C C . THR A 1 172 ? -12.924 -4.964 32.154 1.00 78.12 172 THR A C 1
ATOM 1351 O O . THR A 1 172 ? -13.842 -4.895 32.964 1.00 78.12 172 THR A O 1
ATOM 1354 N N . CYS A 1 173 ? -12.177 -6.063 32.030 1.00 73.12 173 CYS A N 1
ATOM 1355 C CA . CYS A 1 173 ? -12.330 -7.225 32.906 1.00 73.12 173 CYS A CA 1
ATOM 1356 C C . CYS A 1 173 ? -11.811 -6.955 34.327 1.00 73.12 173 CYS A C 1
ATOM 1358 O O . CYS A 1 173 ? -12.308 -7.569 35.267 1.00 73.12 173 CYS A O 1
ATOM 1360 N N . SER A 1 174 ? -10.840 -6.046 34.493 1.00 71.06 174 SER A N 1
ATOM 1361 C CA . SER A 1 174 ? -10.266 -5.704 35.800 1.00 71.06 174 SER A CA 1
ATOM 1362 C C . SER A 1 174 ? -11.023 -4.607 36.561 1.00 71.06 174 SER A C 1
ATOM 1364 O O . SER A 1 174 ? -10.846 -4.484 37.769 1.00 71.06 174 SER A O 1
ATOM 1366 N N . THR A 1 175 ? -11.838 -3.783 35.891 1.00 64.75 175 THR A N 1
ATOM 1367 C CA . THR A 1 175 ? -12.563 -2.662 36.522 1.00 64.75 175 THR A CA 1
ATOM 1368 C C . THR A 1 175 ? -14.019 -3.027 36.863 1.00 64.75 175 THR A C 1
ATOM 1370 O O . THR A 1 175 ? -14.890 -3.016 36.006 1.00 64.75 175 THR A O 1
ATOM 1373 N N . CYS A 1 176 ? -14.241 -3.351 38.145 1.00 54.91 176 CYS A N 1
ATOM 1374 C CA . CYS A 1 176 ? -15.473 -3.415 38.961 1.00 54.91 176 CYS A CA 1
ATOM 1375 C C . CYS A 1 176 ? -16.831 -3.918 38.393 1.00 54.91 176 CYS A C 1
ATOM 1377 O O . CYS A 1 176 ? -17.335 -3.530 37.341 1.00 54.91 176 CYS A O 1
ATOM 1379 N N . HIS A 1 177 ? -17.487 -4.724 39.242 1.00 58.53 177 HIS A N 1
ATOM 1380 C CA . HIS A 1 177 ? -18.633 -5.617 39.015 1.00 58.53 177 HIS A CA 1
ATOM 1381 C C . HIS A 1 177 ? -19.944 -5.018 38.471 1.00 58.53 177 HIS A C 1
ATOM 1383 O O . HIS A 1 177 ? -20.708 -5.749 37.839 1.00 58.53 177 HIS A O 1
ATOM 1389 N N . GLU A 1 178 ? -20.229 -3.729 38.662 1.00 62.34 178 GLU A N 1
ATOM 1390 C CA . GLU A 1 178 ? -21.594 -3.206 38.463 1.00 62.34 178 GLU A CA 1
ATOM 1391 C C . GLU A 1 178 ? -21.972 -2.925 37.000 1.00 62.34 178 GLU A C 1
ATOM 1393 O O . GLU A 1 178 ? -23.151 -2.926 36.663 1.00 62.34 178 GLU A O 1
ATOM 1398 N N . ASN A 1 179 ? -21.001 -2.766 36.092 1.00 65.00 179 ASN A N 1
ATOM 1399 C CA . ASN A 1 179 ? -21.273 -2.454 34.677 1.00 65.00 179 ASN A CA 1
ATOM 1400 C C . ASN A 1 179 ? -20.526 -3.346 33.672 1.00 65.00 179 ASN A C 1
ATOM 1402 O O . ASN A 1 179 ? -20.473 -3.042 32.473 1.00 65.00 179 ASN A O 1
ATOM 1406 N N . ILE A 1 180 ? -20.003 -4.491 34.126 1.00 70.31 180 ILE A N 1
ATOM 1407 C CA . ILE A 1 180 ? -19.232 -5.432 33.296 1.00 70.31 180 ILE A CA 1
ATOM 1408 C C . ILE A 1 180 ? -20.020 -5.845 32.048 1.00 70.31 180 ILE A C 1
ATOM 1410 O O . ILE A 1 180 ? -19.469 -5.893 30.952 1.00 70.31 180 ILE A O 1
ATOM 1414 N N . LYS A 1 181 ? -21.328 -6.108 32.170 1.00 74.62 181 LYS A N 1
ATOM 1415 C CA . LYS A 1 181 ? -22.155 -6.573 31.042 1.00 74.62 181 LYS A CA 1
ATOM 1416 C C . LYS A 1 181 ? -22.286 -5.515 29.937 1.00 74.62 181 LYS A C 1
ATOM 1418 O O . LYS A 1 181 ? -22.219 -5.862 28.756 1.00 74.62 181 LYS A O 1
ATOM 1423 N N . TYR A 1 182 ? -22.429 -4.240 30.308 1.00 75.75 182 TYR A N 1
ATOM 1424 C CA . TYR A 1 182 ? -22.502 -3.120 29.365 1.00 75.75 182 TYR A CA 1
ATOM 1425 C C . TYR A 1 182 ? -21.168 -2.916 28.641 1.00 75.75 182 TYR A C 1
ATOM 1427 O O . TYR A 1 182 ? -21.125 -2.883 27.407 1.00 75.75 182 TYR A O 1
ATOM 1435 N N . TRP A 1 183 ? -20.066 -2.867 29.391 1.00 72.62 183 TRP A N 1
ATOM 1436 C CA . TRP A 1 183 ? -18.746 -2.651 28.807 1.00 72.62 183 TRP A CA 1
ATOM 1437 C C . TRP A 1 183 ? -18.265 -3.836 27.980 1.00 72.62 183 TRP A C 1
ATOM 1439 O O . TRP A 1 183 ? -17.769 -3.639 26.876 1.00 72.62 183 TRP A O 1
ATOM 1449 N N . LYS A 1 184 ? -18.532 -5.071 28.414 1.00 74.31 184 LYS A N 1
ATOM 1450 C CA . LYS A 1 184 ? -18.261 -6.277 27.622 1.00 74.31 184 LYS A CA 1
ATOM 1451 C C . LYS A 1 184 ? -18.999 -6.246 26.280 1.00 74.31 184 LYS A C 1
ATOM 1453 O O . LYS A 1 184 ? -18.443 -6.671 25.271 1.00 74.31 184 LYS A O 1
ATOM 1458 N N . ARG A 1 185 ? -20.222 -5.696 26.233 1.00 75.94 185 ARG A N 1
ATOM 1459 C CA . ARG A 1 185 ? -20.971 -5.506 24.980 1.00 75.94 185 ARG A CA 1
ATOM 1460 C C . ARG A 1 185 ? -20.344 -4.426 24.097 1.00 75.94 185 ARG A C 1
ATOM 1462 O O . ARG A 1 185 ? -20.199 -4.667 22.906 1.00 75.94 185 ARG A O 1
ATOM 1469 N N . ARG A 1 186 ? -19.933 -3.282 24.661 1.00 71.31 186 ARG A N 1
ATOM 1470 C CA . ARG A 1 186 ? -19.244 -2.216 23.907 1.00 71.31 186 ARG A CA 1
ATOM 1471 C C . ARG A 1 186 ? -17.887 -2.650 23.364 1.00 71.31 186 ARG A C 1
ATOM 1473 O O . ARG A 1 186 ? -17.592 -2.394 22.205 1.00 71.31 186 ARG A O 1
ATOM 1480 N N . VAL A 1 187 ? -17.085 -3.337 24.165 1.00 71.38 187 VAL A N 1
ATOM 1481 C CA . VAL A 1 187 ? -15.760 -3.806 23.752 1.00 71.38 187 VAL A CA 1
ATOM 1482 C C . VAL A 1 187 ? -15.867 -4.897 22.687 1.00 71.38 187 VAL A C 1
ATOM 1484 O O . VAL A 1 187 ? -15.073 -4.912 21.759 1.00 71.38 187 VAL A O 1
ATOM 1487 N N . LYS A 1 188 ? -16.909 -5.740 22.727 1.00 74.38 188 LYS A N 1
ATOM 1488 C CA . LYS A 1 188 ? -17.190 -6.717 21.659 1.00 74.38 188 LYS A CA 1
ATOM 1489 C C . LYS A 1 188 ? -17.506 -6.064 20.302 1.00 74.38 188 LYS A C 1
ATOM 1491 O O . LYS A 1 188 ? -17.401 -6.727 19.274 1.00 74.38 188 LYS A O 1
ATOM 1496 N N . ILE A 1 189 ? -17.908 -4.790 20.291 1.00 75.44 189 ILE A N 1
ATOM 1497 C CA . ILE A 1 189 ? -18.149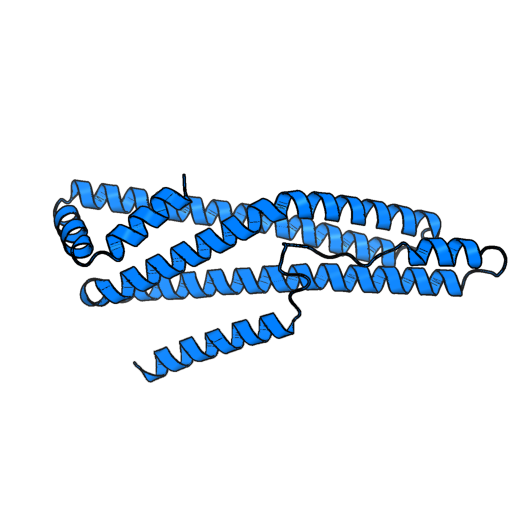 -4.016 19.063 1.00 75.44 189 ILE A CA 1
ATOM 1498 C C . ILE A 1 189 ? -16.836 -3.448 18.503 1.00 75.44 189 ILE A C 1
ATOM 1500 O O . ILE A 1 189 ? -16.753 -3.207 17.299 1.00 75.44 189 ILE A O 1
ATOM 1504 N N . LEU A 1 190 ? -15.802 -3.273 19.337 1.00 75.44 190 LEU A N 1
ATOM 1505 C CA . LEU A 1 190 ? -14.485 -2.831 18.884 1.00 75.44 190 LEU A CA 1
ATOM 1506 C C . LEU A 1 190 ? -13.873 -3.928 18.015 1.00 75.44 190 LEU A C 1
ATOM 1508 O O . LEU A 1 190 ? -13.520 -5.008 18.489 1.00 75.44 190 LEU A O 1
ATOM 1512 N N . LYS A 1 191 ? -13.764 -3.646 16.720 1.00 78.81 191 LYS A N 1
ATOM 1513 C CA . LYS A 1 191 ? -13.069 -4.513 15.775 1.00 78.81 191 LYS A CA 1
ATOM 1514 C C . LYS A 1 191 ? -11.647 -4.010 15.612 1.00 78.81 191 LYS A C 1
ATOM 1516 O O . LYS A 1 191 ? -11.409 -2.803 15.553 1.00 78.81 191 LYS A O 1
ATOM 1521 N N . THR A 1 192 ? -10.709 -4.942 15.509 1.00 80.81 192 THR A N 1
ATOM 1522 C CA . THR A 1 192 ? -9.378 -4.612 15.015 1.00 80.81 192 THR A CA 1
ATOM 1523 C C . THR A 1 192 ? -9.506 -4.066 13.600 1.00 80.81 192 THR A C 1
ATOM 1525 O O . THR A 1 192 ? -10.335 -4.522 12.809 1.00 80.81 192 THR A O 1
ATOM 1528 N N . PHE A 1 193 ? -8.707 -3.057 13.294 1.00 77.38 193 PHE A N 1
ATOM 1529 C CA . PHE A 1 193 ? -8.687 -2.435 11.982 1.00 77.38 193 PHE A CA 1
ATOM 1530 C C . PHE A 1 193 ? -7.255 -2.351 11.471 1.00 77.38 193 PHE A C 1
ATOM 1532 O O . PHE A 1 193 ? -6.298 -2.293 12.241 1.00 77.38 193 PHE A O 1
ATOM 1539 N N . GLY A 1 194 ? -7.128 -2.355 10.153 1.00 73.06 194 GLY A N 1
ATOM 1540 C CA . GLY A 1 194 ? -5.875 -2.167 9.442 1.00 73.06 194 GLY A CA 1
ATOM 1541 C C . GLY A 1 194 ? -6.134 -1.399 8.157 1.00 73.06 194 GLY A C 1
ATOM 1542 O O . GLY A 1 194 ? -7.282 -1.055 7.845 1.00 73.06 194 GLY A O 1
ATOM 1543 N N . VAL A 1 195 ? -5.078 -1.157 7.394 1.00 65.44 195 VAL A N 1
ATOM 1544 C CA . VAL A 1 195 ? -5.236 -0.611 6.047 1.00 65.44 195 VAL A CA 1
ATOM 1545 C C . VAL A 1 195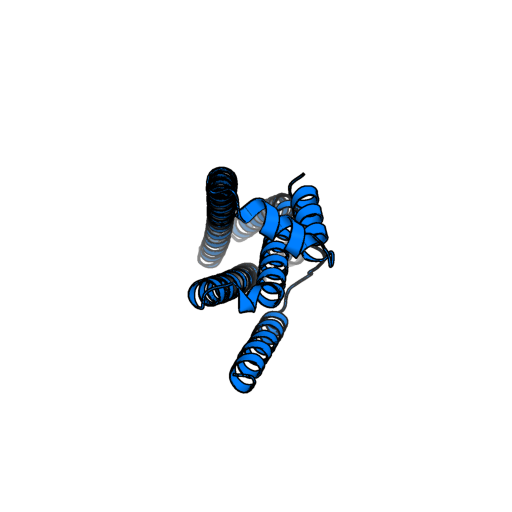 ? -5.829 -1.711 5.162 1.00 65.44 195 VAL A C 1
ATOM 1547 O O . VAL A 1 195 ? -5.323 -2.832 5.146 1.00 65.44 195 VAL A O 1
ATOM 1550 N N . 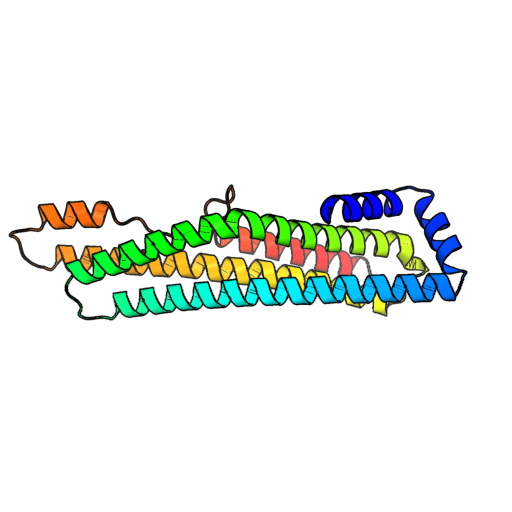HIS A 1 196 ? -6.966 -1.437 4.525 1.00 63.00 196 HIS A N 1
ATOM 1551 C CA . HIS A 1 196 ? -7.630 -2.354 3.594 1.00 63.00 196 HIS A CA 1
ATOM 1552 C C . HIS A 1 196 ? -7.472 -1.804 2.178 1.00 63.00 196 HIS A C 1
ATOM 1554 O O . HIS A 1 196 ? -7.896 -0.688 1.899 1.00 63.00 196 HIS A O 1
ATOM 1560 N N . CYS A 1 197 ? -6.889 -2.611 1.296 1.00 50.62 197 CYS A N 1
ATOM 1561 C CA . CYS A 1 197 ? -6.986 -2.467 -0.153 1.00 50.62 197 CYS A CA 1
ATOM 1562 C C . CYS A 1 197 ? -7.655 -3.753 -0.659 1.00 50.62 197 CYS A C 1
ATOM 1564 O O . CYS A 1 197 ? -7.033 -4.817 -0.644 1.00 50.62 197 CYS A O 1
ATOM 1566 N N . ASP A 1 198 ? -8.946 -3.701 -0.995 1.00 49.66 198 ASP A N 1
ATOM 1567 C CA . ASP A 1 198 ? -9.664 -4.864 -1.545 1.00 49.66 198 ASP A CA 1
ATOM 1568 C C . ASP A 1 198 ? -9.005 -5.354 -2.858 1.00 49.66 198 ASP A C 1
ATOM 1570 O O . ASP A 1 198 ? -8.402 -4.547 -3.566 1.00 49.66 198 ASP A O 1
ATOM 1574 N N . PRO A 1 199 ? -9.083 -6.657 -3.217 1.00 39.44 199 PRO A N 1
ATOM 1575 C CA . PRO A 1 199 ? -9.619 -7.798 -2.470 1.00 39.44 199 PRO A CA 1
ATOM 1576 C C . PRO A 1 199 ? -8.561 -8.447 -1.562 1.00 39.44 199 PRO A C 1
ATOM 1578 O O . PRO A 1 199 ? -8.747 -9.575 -1.096 1.00 39.44 199 PRO A O 1
ATOM 1581 N N . VAL A 1 200 ? -7.426 -7.784 -1.311 1.00 46.88 200 VAL A N 1
ATOM 1582 C CA . VAL A 1 200 ? -6.338 -8.373 -0.530 1.00 46.88 200 VAL A CA 1
ATOM 1583 C C . VAL A 1 200 ? -6.619 -8.189 0.955 1.00 46.88 200 VAL A C 1
ATOM 1585 O O . VAL A 1 200 ? -6.010 -7.394 1.671 1.00 46.88 200 VAL A O 1
ATOM 1588 N N . ARG A 1 201 ? -7.611 -8.950 1.421 1.00 40.75 201 ARG A N 1
ATOM 1589 C CA . ARG A 1 201 ? -7.962 -9.079 2.830 1.00 40.75 201 ARG A CA 1
ATOM 1590 C C . ARG A 1 201 ? -6.774 -9.687 3.556 1.00 40.75 201 ARG A C 1
ATOM 1592 O O . ARG A 1 201 ? -6.633 -10.902 3.622 1.00 40.75 201 ARG A O 1
ATOM 1599 N N . ILE A 1 202 ? -5.956 -8.815 4.135 1.00 46.25 202 ILE A N 1
ATOM 1600 C CA . ILE A 1 202 ? -4.874 -9.173 5.044 1.00 46.25 202 ILE A CA 1
ATOM 1601 C C . ILE A 1 202 ? -3.771 -9.923 4.288 1.00 46.25 202 ILE A C 1
ATOM 1603 O O . ILE A 1 202 ? -3.691 -11.152 4.303 1.00 46.25 202 ILE A O 1
ATOM 1607 N N . LEU A 1 203 ? -2.867 -9.167 3.658 1.00 47.03 203 LEU A N 1
ATOM 1608 C CA . LEU A 1 203 ? -1.549 -9.691 3.309 1.00 47.03 203 LEU A CA 1
ATOM 1609 C C . LEU A 1 203 ? -0.869 -10.129 4.615 1.00 47.03 203 LEU A C 1
ATOM 1611 O O . LEU A 1 203 ? -0.335 -9.326 5.376 1.00 47.03 203 LEU A O 1
ATOM 1615 N N . LYS A 1 204 ? -0.965 -11.426 4.921 1.00 50.38 204 LYS A N 1
ATOM 1616 C CA . LYS A 1 204 ? -0.205 -12.050 6.003 1.00 50.38 204 LYS A CA 1
ATOM 1617 C C . LYS A 1 204 ? 1.280 -11.845 5.701 1.00 50.38 204 LYS A C 1
ATOM 1619 O O . LYS A 1 204 ? 1.681 -11.936 4.543 1.00 50.38 204 LYS A O 1
ATOM 1624 N N . PHE A 1 205 ? 2.106 -11.672 6.733 1.00 51.09 205 PHE A N 1
ATOM 1625 C CA . PHE A 1 205 ? 3.574 -11.655 6.604 1.00 51.09 205 PHE A CA 1
ATOM 1626 C C . PHE A 1 205 ? 4.122 -12.821 5.748 1.00 51.09 205 PHE A C 1
ATOM 1628 O O . PHE A 1 205 ? 5.148 -12.679 5.094 1.00 51.09 205 PHE A O 1
ATOM 1635 N N . SER A 1 206 ? 3.407 -13.951 5.666 1.00 49.59 206 SER A N 1
ATOM 1636 C CA . SER A 1 206 ? 3.737 -15.077 4.782 1.00 49.59 206 SER A CA 1
ATOM 1637 C C . SER A 1 206 ? 3.755 -14.729 3.288 1.00 49.59 206 SER A C 1
ATOM 1639 O O . SER A 1 206 ? 4.557 -15.281 2.544 1.00 49.59 206 SER A O 1
ATOM 1641 N N . ALA A 1 207 ? 2.899 -13.817 2.828 1.00 54.53 207 ALA A N 1
ATOM 1642 C CA . ALA A 1 207 ? 2.893 -13.372 1.436 1.00 54.53 207 ALA A CA 1
ATOM 1643 C C . ALA A 1 207 ? 4.073 -12.433 1.130 1.00 54.53 207 ALA A C 1
ATOM 1645 O O . ALA A 1 207 ? 4.586 -12.432 0.015 1.00 54.53 207 ALA A O 1
ATOM 1646 N N . MET A 1 208 ? 4.573 -11.719 2.142 1.00 58.88 208 MET A N 1
ATOM 1647 C CA . MET A 1 208 ? 5.821 -10.961 2.051 1.00 58.88 208 MET A CA 1
ATOM 1648 C C . MET A 1 208 ? 7.022 -11.903 1.844 1.00 58.88 208 MET A C 1
ATOM 1650 O O . MET A 1 208 ? 7.855 -11.633 0.987 1.00 58.88 208 MET A O 1
ATOM 1654 N N . TYR A 1 209 ? 7.048 -13.044 2.549 1.00 59.09 209 TYR A N 1
ATOM 1655 C CA . TYR A 1 209 ? 8.073 -14.089 2.402 1.00 59.09 209 TYR A CA 1
ATOM 1656 C C . TYR A 1 209 ? 8.040 -14.786 1.031 1.00 59.09 209 TYR A C 1
ATOM 1658 O O . TYR A 1 209 ? 9.083 -15.037 0.438 1.00 59.09 209 TYR A O 1
ATOM 1666 N N . LEU A 1 210 ? 6.847 -15.072 0.500 1.00 59.31 210 LEU A N 1
ATOM 1667 C CA . LEU A 1 210 ? 6.691 -15.632 -0.851 1.00 59.31 210 LEU A CA 1
ATOM 1668 C C . LEU A 1 210 ? 7.173 -14.658 -1.935 1.00 59.31 210 LEU A C 1
ATOM 1670 O O . LEU A 1 210 ? 7.792 -15.071 -2.913 1.00 59.31 210 LEU A O 1
ATOM 1674 N N . CYS A 1 211 ? 6.913 -13.362 -1.752 1.00 60.41 211 CYS A N 1
ATOM 1675 C CA . CYS A 1 211 ? 7.358 -12.333 -2.686 1.00 60.41 211 CYS A CA 1
ATOM 1676 C C . CYS A 1 211 ? 8.888 -12.191 -2.665 1.00 60.41 211 CYS A C 1
ATOM 1678 O O . CYS A 1 211 ? 9.528 -12.208 -3.716 1.00 60.41 211 CYS A O 1
ATOM 1680 N N . THR A 1 212 ? 9.500 -12.142 -1.475 1.00 60.38 212 THR A N 1
ATOM 1681 C CA . THR A 1 212 ? 10.964 -12.107 -1.357 1.00 60.38 212 THR A CA 1
ATOM 1682 C C . THR A 1 212 ? 11.615 -13.386 -1.879 1.00 60.38 212 THR A C 1
ATOM 1684 O O . THR A 1 212 ? 12.618 -13.286 -2.581 1.00 60.38 212 THR A O 1
ATOM 1687 N N . SER A 1 213 ? 11.051 -14.574 -1.627 1.00 62.59 213 SER A N 1
ATOM 1688 C CA . SER A 1 213 ? 11.618 -15.826 -2.151 1.00 62.59 213 SER A CA 1
ATOM 1689 C C . SER A 1 213 ? 11.541 -15.905 -3.677 1.00 62.59 213 SER A C 1
ATOM 1691 O O . SER A 1 213 ? 12.492 -16.356 -4.310 1.00 62.59 213 SER A O 1
ATOM 1693 N N . GLY A 1 214 ? 10.441 -15.441 -4.282 1.00 65.69 214 GLY A N 1
ATOM 1694 C CA . GLY A 1 214 ? 10.300 -15.379 -5.739 1.00 65.69 214 GLY A CA 1
ATOM 1695 C C . GLY A 1 214 ? 11.370 -14.499 -6.384 1.00 65.69 214 GLY A C 1
ATOM 1696 O O . GLY A 1 214 ? 11.932 -14.852 -7.416 1.00 65.69 214 GLY A O 1
ATOM 1697 N N . ILE A 1 215 ? 11.719 -13.392 -5.733 1.00 60.88 215 ILE A N 1
ATOM 1698 C CA . ILE A 1 215 ? 12.703 -12.438 -6.252 1.00 60.88 215 ILE A CA 1
ATOM 1699 C C . ILE A 1 215 ? 14.126 -12.930 -6.065 1.00 60.88 215 ILE A C 1
ATOM 1701 O O . ILE A 1 215 ? 14.926 -12.808 -6.988 1.00 60.88 215 ILE A O 1
ATOM 1705 N N . VAL A 1 216 ? 14.430 -13.538 -4.917 1.00 69.06 216 VAL A N 1
ATOM 1706 C CA . VAL A 1 216 ? 15.708 -14.230 -4.717 1.00 69.06 216 VAL A CA 1
ATOM 1707 C C . VAL A 1 216 ? 15.887 -15.304 -5.789 1.00 69.06 216 VAL A C 1
ATOM 1709 O O . VAL A 1 216 ? 16.953 -15.372 -6.386 1.00 69.06 216 VAL A O 1
ATOM 1712 N N . ASN A 1 217 ? 14.842 -16.069 -6.118 1.00 60.88 217 ASN A N 1
ATOM 1713 C CA . ASN A 1 217 ? 14.909 -17.043 -7.207 1.00 60.88 217 ASN A CA 1
ATOM 1714 C C . ASN A 1 217 ? 15.191 -16.398 -8.568 1.00 60.88 217 ASN A C 1
ATOM 1716 O O . ASN A 1 217 ? 16.036 -16.905 -9.299 1.00 60.88 217 ASN A O 1
ATOM 1720 N N . ILE A 1 218 ? 14.528 -15.290 -8.916 1.00 63.56 218 ILE A N 1
ATOM 1721 C CA . ILE A 1 218 ? 14.776 -14.588 -10.188 1.00 63.56 218 ILE A CA 1
ATOM 1722 C C . ILE A 1 218 ? 16.219 -14.068 -10.245 1.00 63.56 218 ILE A C 1
ATOM 1724 O O . ILE A 1 218 ? 16.904 -14.292 -11.238 1.00 63.56 218 ILE A O 1
ATOM 1728 N N . LEU A 1 219 ? 16.700 -13.435 -9.169 1.00 60.47 219 LEU A N 1
ATOM 1729 C CA . LEU A 1 219 ? 18.079 -12.951 -9.053 1.00 60.47 219 LEU A CA 1
ATOM 1730 C C . LEU A 1 219 ? 19.096 -14.086 -9.186 1.00 60.47 219 LEU A C 1
ATOM 1732 O O . LEU A 1 219 ? 20.036 -13.964 -9.960 1.00 60.47 219 LEU A O 1
ATOM 1736 N N . VAL A 1 220 ? 18.891 -15.196 -8.473 1.00 68.19 220 VAL A N 1
ATOM 1737 C CA . VAL A 1 220 ? 19.762 -16.378 -8.550 1.00 68.19 220 VAL A CA 1
ATOM 1738 C C . VAL A 1 220 ? 19.746 -16.972 -9.957 1.00 68.19 220 VAL A C 1
ATOM 1740 O O . VAL A 1 220 ? 20.798 -17.313 -10.480 1.00 68.19 220 VAL A O 1
ATOM 1743 N N . THR A 1 221 ? 18.581 -17.048 -10.602 1.00 59.84 221 THR A N 1
ATOM 1744 C CA . THR A 1 221 ? 18.467 -17.580 -11.970 1.00 59.84 221 THR A CA 1
ATOM 1745 C C . THR A 1 221 ? 19.210 -16.698 -12.972 1.00 59.84 221 THR A C 1
ATOM 1747 O O . THR A 1 221 ? 19.939 -17.216 -13.811 1.00 59.84 221 THR A O 1
ATOM 1750 N N . LEU A 1 222 ? 19.075 -15.372 -12.860 1.00 53.78 222 LEU A N 1
ATOM 1751 C CA . LEU A 1 222 ? 19.810 -14.421 -13.696 1.00 53.78 222 LEU A CA 1
ATOM 1752 C C . LEU A 1 222 ? 21.322 -14.527 -13.480 1.00 53.78 222 LEU A C 1
ATOM 1754 O O . LEU A 1 222 ? 22.067 -14.534 -14.450 1.00 53.78 222 LEU A O 1
ATOM 1758 N N . LEU A 1 223 ? 21.760 -14.663 -12.227 1.00 63.56 223 LEU A N 1
ATOM 1759 C CA . LEU A 1 223 ? 23.177 -14.733 -11.863 1.00 63.56 223 LEU A CA 1
ATOM 1760 C C . LEU A 1 223 ? 23.841 -16.061 -12.259 1.00 63.56 223 LEU A C 1
ATOM 1762 O O . LEU A 1 223 ? 25.047 -16.107 -12.448 1.00 63.56 223 LEU A O 1
ATOM 1766 N N . VAL A 1 224 ? 23.063 -17.141 -12.375 1.00 70.25 224 VAL A N 1
ATOM 1767 C CA . VAL A 1 224 ? 23.531 -18.441 -12.888 1.00 70.25 224 VAL A CA 1
ATOM 1768 C C . VAL A 1 224 ? 23.570 -18.469 -14.421 1.00 70.25 224 VAL A C 1
ATOM 1770 O O . VAL A 1 224 ? 24.309 -19.265 -14.993 1.00 70.25 224 VAL A O 1
ATOM 1773 N N . MET A 1 225 ? 22.768 -17.639 -15.096 1.00 46.75 225 MET A N 1
ATOM 1774 C CA . MET A 1 225 ? 22.739 -17.562 -16.562 1.00 46.75 225 MET A CA 1
ATOM 1775 C C . MET A 1 225 ? 23.782 -16.615 -17.169 1.00 46.75 225 MET A C 1
ATOM 1777 O O . MET A 1 225 ? 24.020 -16.697 -18.373 1.00 46.75 225 MET A O 1
ATOM 1781 N N . THR A 1 226 ? 24.380 -15.732 -16.367 1.00 46.03 226 THR A N 1
ATOM 1782 C CA . THR A 1 226 ? 25.556 -14.920 -16.731 1.00 46.03 226 THR A CA 1
ATOM 1783 C C . THR A 1 226 ? 26.848 -15.681 -16.499 1.00 46.03 226 THR A C 1
ATOM 1785 O O . THR A 1 226 ? 27.724 -15.624 -17.387 1.00 46.03 226 THR A O 1
#

Organism: Folsomia candida (NCBI:txid158441)

pLDDT: mean 70.23, std 12.23, range [36.84, 91.0]

Solvent-accessible surface area (backbone atoms only — not comparable to full-atom values): 12493 Å² total; per-residue (Å²): 108,74,66,57,52,52,50,52,52,43,50,40,67,67,36,89,63,32,58,58,55,52,52,64,48,53,70,40,67,68,55,34,52,50,51,51,51,50,49,55,51,51,53,49,52,50,52,51,52,54,50,52,54,49,50,53,51,50,51,51,50,52,52,53,45,50,51,45,51,48,57,59,70,48,90,64,57,70,69,56,45,51,51,53,51,51,53,50,51,50,52,47,51,55,49,25,61,60,44,47,62,50,51,59,53,51,53,48,51,52,50,49,52,48,50,47,49,52,53,50,46,66,75,38,48,92,78,50,54,79,65,58,57,49,53,52,53,51,52,52,52,49,56,47,53,49,54,53,49,52,51,53,54,37,48,46,38,29,52,48,35,38,58,35,51,54,48,53,50,50,54,49,74,71,52,64,84,93,51,40,73,61,50,56,53,56,52,71,67,62,69,72,52,52,74,53,44,85,88,56,80,71,80,48,73,66,58,56,52,52,53,53,51,55,49,52,50,52,52,52,53,54,66,71,74,107

Sequence (226 aa):
MFFDWMACSAAAIMHPEGAQFLAAYATDPLCRGFLIFLDVTGVSLLIISLFLEFALISFYIIFVIQSLQQIRRSQLLLNLKCQFFTRL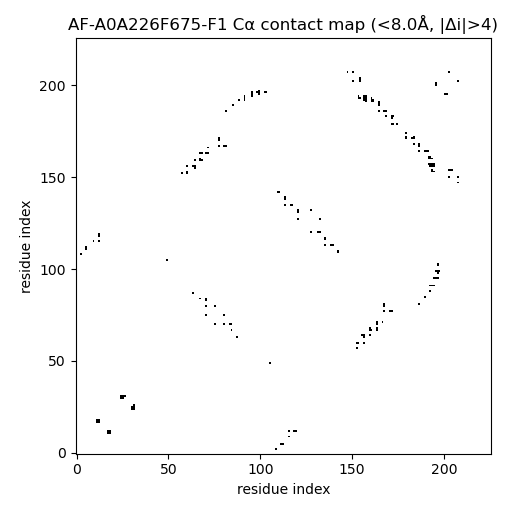QILNTIHNLIYSHSMPNLIGALAMATIIGNFGAIRLHHLLGPFDLCTMIVLAILGLVFILACLHCFGSVSDQSRKCVDRIVYETCSTCHENIKYWKRRVKILKTFGVHCDPVRILKFSAMYLCTSGIVNILVTLLVMT

Secondary structure (DSSP, 8-state):
-HHHHHHHHHHHHHSTTHHHHHHHHHTSHHHHHHHHHHHHHHHHHHHHHHHHHHHHHHHHHHHHHHHHHHHHH----HHHHHHHHHHHHHHHHHHHHHHHHHHHHHHHHHHHHHHHHHHHHHHTTTTS-HHHHHHHHHHHHHHHHHHHHHHHHHHHHHHHHHHHHHHHHHHHHHS-TTSHHHHHHHHHH--------TT-----HHHHHHHHHHHHHHHHHHHHH-

Nearest PDB structures (foldseek):
  6z0c-assembly1_A  TM=5.225E-01  e=4.832E+00  Escherichia coli
  6w1w-assembly2_B  TM=5.964E-01  e=9.051E+00  Vibrio cholerae O1 biovar El Tor str. N16961